Protein AF-A0AAD1R4P5-F1 (afdb_monomer)

Mean predicted aligned error: 7.77 Å

Nearest PDB structures (foldseek):
  6ps7-assembly1_A  TM=4.911E-01  e=3.485E+00  Homo sapiens
  6ch2-assembly1_D  TM=2.390E-01  e=6.497E+00  Salmonella enterica subsp. enterica serovar Typhimurium str. LT2
  5oge-assembly4_D  TM=2.105E-01  e=7.502E+00  Saccharomyces cerevisiae S288C

Organism: Pelobates cultripes (NCBI:txid61616)

Secondary structure (DSSP, 8-state):
------HHHHHHHHHHHHHTTSPSSPPPHHHHHHHHTHHHH-HHHHHHHHHSS----SS--HHHHHHHHHHHHHHHHHHHHHHHHHHHH-S--TTHHHHHHHHHHHHTT-TT-HHHHHHHHHHHHHHHHHHHHT---TT--SPP---HHHHHHHHHHHHHHHHHHHT--HHHHGGGHHHHHHHHH-

Radius of gyration: 24.82 Å; Cα contacts (8 Å, |Δi|>4): 154; chains: 1; bounding box: 53×42×66 Å

pLDDT: mean 87.78, std 11.72, range [34.19, 98.44]

Structure (mmCIF, N/CA/C/O backbone):
data_AF-A0AAD1R4P5-F1
#
_entry.id   AF-A0AAD1R4P5-F1
#
loop_
_atom_site.group_PDB
_atom_site.id
_atom_site.type_symbol
_atom_site.label_atom_id
_atom_site.label_alt_id
_atom_site.label_comp_id
_atom_site.label_asym_id
_atom_site.label_entity_id
_atom_site.label_seq_id
_atom_site.pdbx_PDB_ins_code
_atom_site.Cartn_x
_atom_site.Cartn_y
_atom_site.Cartn_z
_atom_site.occupancy
_atom_site.B_iso_or_equiv
_atom_site.auth_seq_id
_atom_site.auth_comp_id
_atom_site.auth_asym_id
_atom_site.auth_atom_id
_atom_site.pdbx_PDB_model_num
ATOM 1 N N . MET A 1 1 ? 33.723 30.396 -24.802 1.00 34.97 1 MET A N 1
ATOM 2 C CA . MET A 1 1 ? 33.012 29.287 -25.466 1.00 34.97 1 MET A CA 1
ATOM 3 C C . MET A 1 1 ? 33.152 28.082 -24.554 1.00 34.97 1 MET A C 1
ATOM 5 O O . MET A 1 1 ? 34.193 27.446 -24.563 1.00 34.97 1 MET A O 1
ATOM 9 N N . VAL A 1 2 ? 32.203 27.892 -23.636 1.00 34.19 2 VAL A N 1
ATOM 10 C CA . VAL A 1 2 ? 32.225 26.766 -22.691 1.00 34.19 2 VAL A CA 1
ATOM 11 C C . VAL A 1 2 ? 31.444 25.644 -23.360 1.00 34.19 2 VAL A C 1
ATOM 13 O O . VAL A 1 2 ? 30.253 25.812 -23.610 1.00 34.19 2 VAL A O 1
ATOM 16 N N . CYS A 1 3 ? 32.119 24.550 -23.717 1.00 41.91 3 CYS A N 1
ATOM 17 C CA . CYS A 1 3 ? 31.447 23.319 -24.118 1.00 41.91 3 CYS A CA 1
ATOM 18 C C . CYS A 1 3 ? 30.635 22.823 -22.923 1.00 41.91 3 CYS A C 1
ATOM 20 O O . CYS A 1 3 ? 31.193 22.298 -21.963 1.00 41.91 3 CYS A O 1
ATOM 22 N N . LEU A 1 4 ? 29.320 23.016 -22.971 1.00 42.19 4 LEU A N 1
ATOM 23 C CA . LEU A 1 4 ? 28.390 22.278 -22.131 1.00 42.19 4 LEU A CA 1
ATOM 24 C C . LEU A 1 4 ? 28.342 20.857 -22.695 1.00 42.19 4 LEU A C 1
ATOM 26 O O . LEU A 1 4 ? 27.521 20.559 -23.558 1.00 42.19 4 LEU A O 1
ATOM 30 N N . ILE A 1 5 ? 29.268 20.001 -22.260 1.00 48.59 5 ILE A N 1
ATOM 31 C CA . ILE A 1 5 ? 29.101 18.556 -22.418 1.00 48.59 5 ILE A CA 1
ATOM 32 C C . ILE A 1 5 ? 27.795 18.224 -21.697 1.00 48.59 5 ILE A C 1
ATOM 34 O O . ILE A 1 5 ? 27.641 18.520 -20.510 1.00 48.59 5 ILE A O 1
ATOM 38 N N . HIS A 1 6 ? 26.813 17.718 -22.439 1.00 59.81 6 HIS A N 1
ATOM 39 C CA . HIS A 1 6 ? 25.546 17.302 -21.857 1.00 59.81 6 HIS A CA 1
ATOM 40 C C . HIS A 1 6 ? 25.852 16.123 -20.917 1.00 59.81 6 HIS A C 1
ATOM 42 O O . HIS A 1 6 ? 26.461 15.158 -21.380 1.00 59.81 6 HIS A O 1
ATOM 48 N N . PRO A 1 7 ? 25.454 16.151 -19.631 1.00 64.62 7 PRO A N 1
ATOM 49 C CA . PRO A 1 7 ? 25.754 15.075 -18.677 1.00 64.62 7 PRO A CA 1
ATOM 50 C C . PRO A 1 7 ? 25.353 13.674 -19.173 1.00 64.62 7 PRO A C 1
ATOM 52 O O . PRO A 1 7 ? 25.964 12.679 -18.796 1.00 64.62 7 PRO A O 1
ATOM 55 N N . GLY A 1 8 ? 24.347 13.596 -20.053 1.00 71.88 8 GLY A N 1
ATOM 56 C CA . GLY A 1 8 ? 23.917 12.350 -20.687 1.00 71.88 8 GLY A CA 1
ATOM 57 C C . GLY A 1 8 ? 24.938 11.750 -21.658 1.00 71.88 8 GLY A C 1
ATOM 58 O O . GLY A 1 8 ? 25.060 10.534 -21.714 1.00 71.88 8 GLY A O 1
ATOM 59 N N . THR A 1 9 ? 25.710 12.562 -22.387 1.00 78.19 9 THR A N 1
ATOM 60 C CA . THR A 1 9 ? 26.711 12.058 -23.347 1.00 78.19 9 THR A CA 1
ATOM 61 C C . THR A 1 9 ? 27.879 11.382 -22.631 1.00 78.19 9 THR A C 1
ATOM 63 O O . THR A 1 9 ? 28.282 10.292 -23.017 1.00 78.19 9 THR A O 1
ATOM 66 N N . GLU A 1 10 ? 28.380 11.977 -21.544 1.00 84.88 10 GLU A N 1
ATOM 67 C CA . GLU A 1 10 ? 29.443 11.370 -20.727 1.00 84.88 10 GLU A CA 1
ATOM 68 C C . GLU A 1 10 ? 28.990 10.042 -20.102 1.00 84.88 10 GLU A C 1
ATOM 70 O O . GLU A 1 10 ? 29.746 9.072 -20.063 1.00 84.88 10 GLU A O 1
ATOM 75 N N . LEU A 1 11 ? 27.735 9.971 -19.651 1.00 86.00 11 LEU A N 1
ATOM 76 C CA . LEU A 1 11 ? 27.172 8.746 -19.094 1.00 86.00 11 LEU A CA 1
ATOM 77 C C . LEU A 1 11 ? 27.052 7.632 -20.146 1.00 86.00 11 LEU A C 1
ATOM 79 O O . LEU A 1 11 ? 27.392 6.489 -19.848 1.00 86.00 11 LEU A O 1
ATOM 83 N N . VAL A 1 12 ? 26.608 7.960 -21.363 1.00 86.94 12 VAL A N 1
ATOM 84 C CA . VAL A 1 12 ? 26.502 6.997 -22.473 1.00 86.94 12 VAL A CA 1
ATOM 85 C C . VAL A 1 12 ? 27.874 6.442 -22.859 1.00 86.94 12 VAL A C 1
ATOM 87 O O . VAL A 1 12 ? 28.000 5.237 -23.058 1.00 86.94 12 VAL A O 1
ATOM 90 N N . GLU A 1 13 ? 28.916 7.274 -22.907 1.00 88.25 13 GLU A N 1
ATOM 91 C CA . GLU A 1 13 ? 30.275 6.786 -23.182 1.00 88.25 13 GLU A CA 1
ATOM 92 C C . GLU A 1 13 ? 30.764 5.828 -22.091 1.00 88.25 13 GLU A C 1
ATOM 94 O O . GLU A 1 13 ? 31.263 4.749 -22.402 1.00 88.25 13 GLU A O 1
ATOM 99 N N . ARG A 1 14 ? 30.501 6.132 -20.815 1.00 88.81 14 ARG A N 1
ATOM 100 C CA . ARG A 1 14 ? 30.802 5.201 -19.716 1.00 88.81 14 ARG A CA 1
ATOM 101 C C . ARG A 1 14 ? 30.027 3.887 -19.820 1.00 88.81 14 ARG A C 1
ATOM 103 O O . ARG A 1 14 ? 30.573 2.836 -19.501 1.00 88.81 14 ARG A O 1
ATOM 110 N N . MET A 1 15 ? 28.768 3.923 -20.263 1.00 89.38 15 MET A N 1
ATOM 111 C CA . MET A 1 15 ? 27.988 2.703 -20.511 1.00 89.38 15 MET A CA 1
ATOM 112 C C . MET A 1 15 ? 28.625 1.860 -21.622 1.00 89.38 15 MET A C 1
ATOM 114 O O . MET A 1 15 ? 28.781 0.654 -21.447 1.00 89.38 15 MET A O 1
ATOM 118 N N . LYS A 1 16 ? 29.050 2.485 -22.728 1.00 89.44 16 LYS A N 1
ATOM 119 C CA . LYS A 1 16 ? 29.761 1.803 -23.823 1.00 89.44 16 LYS A CA 1
ATOM 120 C C . LYS A 1 16 ? 31.086 1.202 -23.353 1.00 89.44 16 LYS A C 1
ATOM 122 O O . LYS A 1 16 ? 31.381 0.060 -23.692 1.00 89.44 16 LYS A O 1
ATOM 127 N N . GLU A 1 17 ? 31.854 1.926 -22.538 1.00 90.44 17 GLU A N 1
ATOM 128 C CA . GLU A 1 17 ? 33.088 1.415 -21.930 1.00 90.44 17 GLU A CA 1
ATOM 129 C C . GLU A 1 17 ? 32.824 0.151 -21.103 1.00 90.44 17 GLU A C 1
ATOM 131 O O . GLU A 1 17 ? 33.554 -0.830 -21.239 1.00 90.44 17 GLU A O 1
ATOM 136 N N . CYS A 1 18 ? 31.746 0.116 -20.311 1.00 88.38 18 CYS A N 1
ATOM 137 C CA . CYS A 1 18 ? 31.378 -1.079 -19.551 1.00 88.38 18 CYS A CA 1
ATOM 138 C C . CYS A 1 18 ? 31.106 -2.302 -20.444 1.00 88.38 18 CYS A C 1
ATOM 140 O O . CYS A 1 18 ? 31.463 -3.415 -20.055 1.00 88.38 18 CYS A O 1
ATOM 142 N N . LEU A 1 19 ? 30.528 -2.115 -21.637 1.00 88.12 19 LEU A N 1
ATOM 143 C CA . LEU A 1 19 ? 30.252 -3.217 -22.568 1.00 88.12 19 LEU A CA 1
ATOM 144 C C . LEU A 1 19 ? 31.527 -3.842 -23.134 1.00 88.12 19 LEU A C 1
ATOM 146 O O . LEU A 1 19 ? 31.528 -5.034 -23.416 1.00 88.12 19 LEU A O 1
ATOM 150 N N . THR A 1 20 ? 32.634 -3.095 -23.218 1.00 89.25 20 THR A N 1
ATOM 151 C CA . THR A 1 20 ? 33.926 -3.628 -23.706 1.00 89.25 20 THR A CA 1
ATOM 152 C C . THR A 1 20 ? 34.501 -4.750 -22.834 1.00 89.25 20 THR A C 1
ATOM 154 O O . THR A 1 20 ? 35.440 -5.434 -23.237 1.00 89.25 20 THR A O 1
ATOM 157 N N . HIS A 1 21 ? 33.949 -4.950 -21.634 1.00 88.19 21 HIS A N 1
ATOM 158 C CA . HIS A 1 21 ? 34.309 -6.045 -20.736 1.00 88.19 21 HIS A CA 1
ATOM 159 C C . HIS A 1 21 ? 33.461 -7.314 -20.935 1.00 88.19 21 HIS A C 1
ATOM 161 O O . HIS A 1 21 ? 33.710 -8.312 -20.254 1.00 88.19 21 HIS A O 1
ATOM 167 N N . LEU A 1 22 ? 32.462 -7.294 -21.823 1.00 85.75 22 LEU A N 1
ATOM 168 C CA . LEU A 1 22 ? 31.619 -8.451 -22.123 1.00 85.75 22 LEU A CA 1
ATOM 169 C C . LEU A 1 22 ? 32.302 -9.423 -23.109 1.00 85.75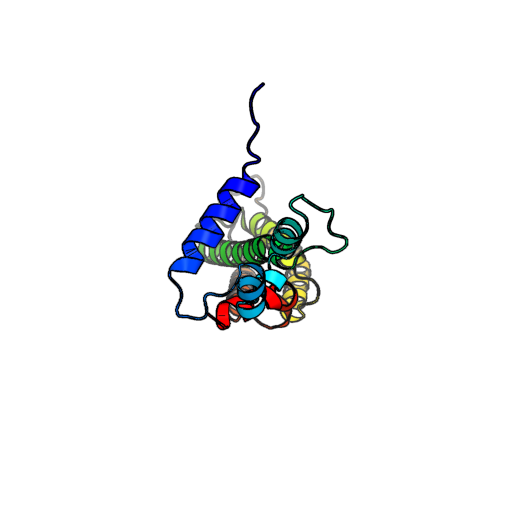 22 LEU A C 1
ATOM 171 O O . LEU A 1 22 ? 33.220 -9.032 -23.830 1.00 85.75 22 LEU A O 1
ATOM 175 N N . PRO A 1 23 ? 31.890 -10.707 -23.140 1.00 84.94 23 PRO A N 1
ATOM 176 C CA . PRO A 1 23 ? 32.418 -11.684 -24.093 1.00 84.94 23 PRO A CA 1
ATOM 177 C C . PRO A 1 23 ? 32.118 -11.311 -25.550 1.00 84.94 23 PRO A C 1
ATOM 179 O O . PRO A 1 23 ? 31.075 -10.736 -25.845 1.00 84.94 23 PRO A O 1
ATOM 182 N N . GLU A 1 24 ? 32.994 -11.718 -26.471 1.00 84.25 24 GLU A N 1
ATOM 183 C CA . GLU A 1 24 ? 32.780 -11.507 -27.907 1.00 84.25 24 GLU A CA 1
ATOM 184 C C . GLU A 1 24 ? 31.627 -12.376 -28.465 1.00 84.25 24 GLU A C 1
ATOM 186 O O . GLU A 1 24 ? 31.541 -13.562 -28.119 1.00 84.25 24 GLU A O 1
ATOM 191 N N . PRO A 1 25 ? 30.791 -11.849 -29.386 1.00 81.75 25 PRO A N 1
ATOM 192 C CA . PRO A 1 25 ? 30.851 -10.493 -29.929 1.00 81.75 25 PRO A CA 1
ATOM 193 C C . PRO A 1 25 ? 30.334 -9.455 -28.928 1.00 81.75 25 PRO A C 1
ATOM 195 O O . PRO A 1 25 ? 29.242 -9.608 -28.383 1.00 81.75 25 PRO A O 1
ATOM 198 N N . THR A 1 26 ? 31.110 -8.389 -28.722 1.00 84.88 26 THR A N 1
ATOM 199 C CA . THR A 1 26 ? 30.707 -7.290 -27.835 1.00 84.88 26 THR A CA 1
ATOM 200 C C . THR A 1 26 ? 29.411 -6.653 -28.360 1.00 84.88 26 THR A C 1
ATOM 202 O O . THR A 1 26 ? 29.425 -6.127 -29.478 1.00 84.88 26 THR A O 1
ATOM 205 N N . PRO A 1 27 ? 28.295 -6.684 -27.603 1.00 85.81 27 PRO A N 1
ATOM 206 C CA . PRO A 1 27 ? 27.043 -6.086 -28.052 1.00 85.81 27 PRO A CA 1
ATOM 207 C C . PRO A 1 27 ? 27.168 -4.561 -28.089 1.00 85.81 27 PRO A C 1
ATOM 209 O O . PRO A 1 27 ? 27.878 -3.964 -27.272 1.00 85.81 27 PRO A O 1
ATOM 212 N N . CYS A 1 28 ? 26.454 -3.912 -29.010 1.00 88.44 28 CYS A N 1
ATOM 213 C CA . CYS A 1 28 ? 26.270 -2.469 -28.904 1.00 88.44 28 CYS A CA 1
ATOM 214 C C . CYS A 1 28 ? 25.305 -2.150 -27.745 1.00 88.44 28 CYS A C 1
ATOM 216 O O . CYS A 1 28 ? 24.646 -3.033 -27.191 1.00 88.44 28 CYS A O 1
ATOM 218 N N . LEU A 1 29 ? 25.236 -0.880 -27.337 1.00 89.25 29 LEU A N 1
ATOM 219 C CA . LEU A 1 29 ? 24.412 -0.488 -26.190 1.00 89.25 29 LEU A CA 1
ATOM 220 C C . LEU A 1 29 ? 22.917 -0.724 -26.430 1.00 89.25 29 LEU A C 1
ATOM 222 O O . LEU A 1 29 ? 22.216 -1.105 -25.500 1.00 89.25 29 LEU A O 1
ATOM 226 N N . GLU A 1 30 ? 22.454 -0.551 -27.665 1.00 89.81 30 GLU A N 1
ATOM 227 C CA . GLU A 1 30 ? 21.075 -0.836 -28.078 1.00 89.81 30 GLU A CA 1
ATOM 228 C C . GLU A 1 30 ? 20.775 -2.337 -27.953 1.00 89.81 30 GLU A C 1
ATOM 230 O O . GLU A 1 30 ? 19.883 -2.720 -27.199 1.00 89.81 30 GLU A O 1
ATOM 235 N N . ASP A 1 31 ? 21.611 -3.187 -28.564 1.00 89.06 31 ASP A N 1
ATOM 236 C CA . ASP A 1 31 ? 21.490 -4.650 -28.485 1.00 89.06 31 ASP A CA 1
ATOM 237 C C . ASP A 1 31 ? 21.473 -5.140 -27.031 1.00 89.06 31 ASP A C 1
ATOM 239 O O . ASP A 1 31 ? 20.718 -6.045 -26.666 1.00 89.06 31 ASP A O 1
ATOM 243 N N . TYR A 1 32 ? 22.308 -4.545 -26.175 1.00 89.56 32 TYR A N 1
ATOM 244 C CA . TYR A 1 32 ? 22.348 -4.886 -24.759 1.00 89.56 32 TYR A CA 1
ATOM 245 C C . TYR A 1 32 ? 21.057 -4.487 -24.035 1.00 89.56 32 TYR A C 1
ATOM 247 O O . TYR A 1 32 ? 20.528 -5.276 -23.250 1.00 89.56 32 TYR A O 1
ATOM 255 N N . LEU A 1 33 ? 20.530 -3.282 -24.278 1.00 89.94 33 LEU A N 1
ATOM 256 C CA . LEU A 1 33 ? 19.279 -2.831 -23.662 1.00 89.94 33 LEU A CA 1
ATOM 257 C C . LEU A 1 33 ? 18.094 -3.710 -24.074 1.00 89.94 33 LEU A C 1
ATOM 259 O O . LEU A 1 33 ? 17.276 -4.046 -23.217 1.00 89.94 33 LEU A O 1
ATOM 263 N N . ASP A 1 34 ? 18.050 -4.140 -25.332 1.00 88.62 34 ASP A N 1
ATOM 264 C CA . ASP A 1 34 ? 17.003 -5.025 -25.843 1.00 88.62 34 ASP A CA 1
ATOM 265 C C . ASP A 1 34 ? 17.107 -6.438 -25.280 1.00 88.62 34 ASP A C 1
ATOM 267 O O . ASP A 1 34 ? 16.140 -6.974 -24.740 1.00 88.62 34 ASP A O 1
ATOM 271 N N . THR A 1 35 ? 18.293 -7.044 -25.350 1.00 87.62 35 THR A N 1
ATOM 272 C CA . THR A 1 35 ? 18.496 -8.426 -24.886 1.00 87.62 35 THR A CA 1
ATOM 273 C C . THR A 1 35 ? 18.374 -8.574 -23.374 1.00 87.62 35 THR A C 1
ATOM 275 O O . THR A 1 35 ? 17.959 -9.629 -22.899 1.00 87.62 35 THR A O 1
ATOM 278 N N . SER A 1 36 ? 18.697 -7.525 -22.614 1.00 85.56 36 SER A N 1
ATOM 279 C CA . SER A 1 36 ? 18.481 -7.500 -21.165 1.00 85.56 36 SER A CA 1
ATOM 280 C C . SER A 1 36 ? 17.035 -7.187 -20.776 1.00 85.56 36 SER A C 1
ATOM 282 O O . SER A 1 36 ? 16.670 -7.429 -19.633 1.00 85.56 36 SER A O 1
ATOM 284 N N . GLY A 1 37 ? 16.207 -6.655 -21.685 1.00 86.12 37 GLY A N 1
ATOM 285 C CA . GLY A 1 37 ? 14.859 -6.162 -21.377 1.00 86.12 37 GLY A CA 1
ATOM 286 C C . GLY A 1 37 ? 14.834 -4.779 -20.710 1.00 86.12 37 GLY A C 1
ATOM 287 O O . GLY A 1 37 ? 13.776 -4.307 -20.288 1.00 86.12 37 GLY A O 1
ATOM 288 N N . LEU A 1 38 ? 15.982 -4.097 -20.620 1.00 88.25 38 LEU A N 1
ATOM 289 C CA . LEU A 1 38 ? 16.081 -2.739 -20.083 1.00 8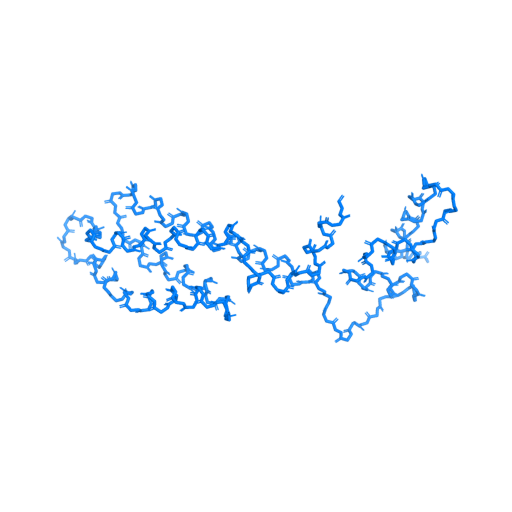8.25 38 LEU A CA 1
ATOM 290 C C . LEU A 1 38 ? 15.412 -1.693 -20.986 1.00 88.25 38 LEU A C 1
ATOM 292 O O . LEU A 1 38 ? 14.962 -0.675 -20.460 1.00 88.25 38 LEU A O 1
ATOM 296 N N . SER A 1 39 ? 15.308 -1.926 -22.299 1.00 89.19 39 SER A N 1
ATOM 297 C CA . SER A 1 39 ? 14.582 -1.029 -23.217 1.00 89.19 39 SER A CA 1
ATOM 298 C C . SER A 1 39 ? 13.094 -0.927 -22.870 1.00 89.19 39 SER A C 1
ATOM 300 O O . SER A 1 39 ? 12.528 0.165 -22.867 1.00 89.19 39 SER A O 1
ATOM 302 N N . VAL A 1 40 ? 12.481 -2.027 -22.421 1.00 86.62 40 VAL A N 1
ATOM 303 C CA . VAL A 1 40 ? 11.082 -2.050 -21.955 1.00 86.62 40 VAL A CA 1
ATOM 304 C C . VAL A 1 40 ? 10.897 -1.247 -20.663 1.00 86.62 40 VAL A C 1
ATOM 306 O O . VAL A 1 40 ? 9.913 -0.522 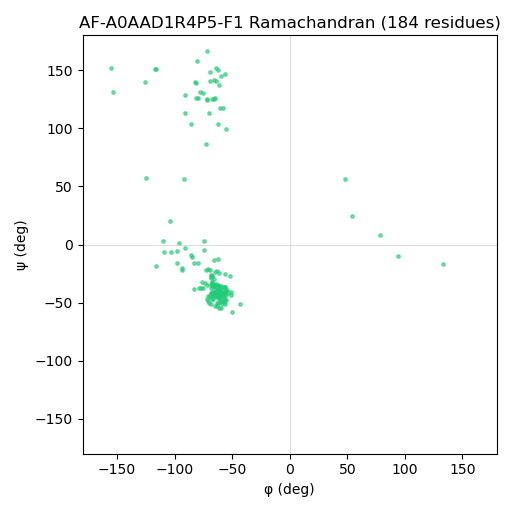-20.508 1.00 86.62 40 VAL A O 1
ATOM 309 N N . LEU A 1 41 ? 11.840 -1.355 -19.723 1.00 86.44 41 LEU A N 1
ATOM 310 C CA . LEU A 1 41 ? 11.751 -0.662 -18.433 1.00 86.44 41 LEU A CA 1
ATOM 311 C C . LEU A 1 41 ? 12.127 0.818 -18.516 1.00 86.44 41 LEU A C 1
ATOM 313 O O . LEU A 1 41 ? 11.516 1.657 -17.847 1.00 86.44 41 LEU A O 1
ATOM 317 N N . PHE A 1 42 ? 13.127 1.141 -19.334 1.00 87.94 42 PHE A N 1
ATOM 318 C CA . PHE A 1 42 ? 13.713 2.470 -19.465 1.00 87.94 42 PHE A CA 1
ATOM 319 C C . PHE A 1 42 ? 13.688 2.967 -20.922 1.00 87.94 42 PHE A C 1
ATOM 321 O O . PHE A 1 42 ? 14.725 3.391 -21.440 1.00 87.94 42 PHE A O 1
ATOM 328 N N . PRO A 1 43 ? 12.515 3.038 -21.577 1.00 88.06 43 PRO A N 1
ATOM 329 C CA . PRO A 1 43 ? 12.410 3.403 -22.996 1.00 88.06 43 PRO A CA 1
ATOM 330 C C . PRO A 1 43 ? 12.926 4.821 -23.290 1.00 88.06 43 PRO A C 1
ATOM 332 O O . PRO A 1 43 ? 13.394 5.125 -24.383 1.00 88.06 43 PRO A O 1
ATOM 335 N N . ARG A 1 44 ? 12.924 5.710 -22.286 1.00 88.12 44 ARG A N 1
ATOM 336 C CA . ARG A 1 44 ? 13.535 7.048 -22.394 1.00 88.12 44 ARG A CA 1
ATOM 337 C C . ARG A 1 44 ? 15.046 6.989 -22.643 1.00 88.12 44 ARG A C 1
ATOM 339 O O . ARG A 1 44 ? 15.576 7.865 -23.319 1.00 88.12 44 ARG A O 1
ATOM 346 N N . VAL A 1 45 ? 15.731 6.001 -22.065 1.00 87.69 45 VAL A N 1
ATOM 347 C CA . VAL A 1 45 ? 17.183 5.818 -22.213 1.00 87.69 45 VAL A CA 1
ATOM 348 C C . VAL A 1 45 ? 17.495 5.324 -23.618 1.00 87.69 45 VAL A C 1
ATOM 350 O O . VAL A 1 45 ? 18.344 5.908 -24.282 1.00 87.69 45 VAL A O 1
ATOM 353 N N . GLU A 1 46 ? 16.757 4.322 -24.091 1.00 88.88 46 GLU A N 1
ATOM 354 C CA . GLU A 1 46 ? 16.864 3.805 -25.458 1.00 88.88 46 GLU A CA 1
ATOM 355 C C . GLU A 1 46 ? 16.658 4.920 -26.496 1.00 88.88 46 GLU A C 1
ATOM 357 O O . GLU A 1 46 ? 17.515 5.167 -27.344 1.00 88.88 46 GLU A O 1
ATOM 362 N N . ILE A 1 47 ? 15.572 5.688 -26.370 1.00 88.50 47 ILE A N 1
ATOM 363 C CA . ILE A 1 47 ? 15.275 6.787 -27.296 1.00 88.50 47 ILE A CA 1
ATOM 364 C C . ILE A 1 47 ? 16.363 7.865 -27.264 1.00 88.50 47 ILE A C 1
ATOM 366 O O . ILE A 1 47 ? 16.713 8.401 -28.320 1.00 88.50 47 ILE A O 1
ATOM 370 N N . TYR A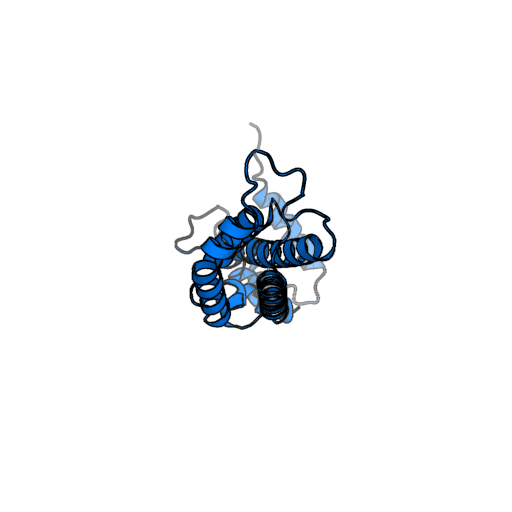 1 48 ? 16.906 8.175 -26.083 1.00 87.94 48 TYR A N 1
ATOM 371 C CA . TYR A 1 48 ? 18.012 9.121 -25.952 1.00 87.94 48 TYR A CA 1
ATOM 372 C C . TYR A 1 48 ? 19.278 8.613 -26.647 1.00 87.94 48 TYR A C 1
ATOM 374 O O . TYR A 1 48 ? 19.962 9.409 -27.281 1.00 87.94 48 TYR A O 1
ATOM 382 N N . ILE A 1 49 ? 19.589 7.318 -26.555 1.00 87.44 49 ILE A N 1
ATOM 383 C CA . ILE A 1 49 ? 20.751 6.720 -27.228 1.00 87.44 49 ILE A CA 1
ATOM 384 C C . ILE A 1 49 ? 20.599 6.821 -28.749 1.00 87.44 49 ILE A C 1
ATOM 386 O O . ILE A 1 49 ? 21.531 7.262 -29.413 1.00 87.44 49 ILE A O 1
ATOM 390 N N . ILE A 1 50 ? 19.411 6.520 -29.282 1.00 86.00 50 ILE A N 1
ATOM 391 C CA . ILE A 1 50 ? 19.139 6.549 -30.728 1.00 86.00 50 ILE A CA 1
ATOM 392 C C . ILE A 1 50 ? 19.166 7.978 -31.295 1.00 86.00 50 ILE A C 1
ATOM 394 O O . ILE A 1 50 ? 19.658 8.209 -32.398 1.00 86.00 50 ILE A O 1
ATOM 398 N N . HIS A 1 51 ? 18.597 8.951 -30.575 1.00 85.25 51 HIS A N 1
ATOM 399 C CA . HIS A 1 51 ? 18.391 10.312 -31.095 1.00 85.25 51 HIS A CA 1
ATOM 400 C C . HIS A 1 51 ? 19.393 11.344 -30.568 1.00 85.25 51 HIS A C 1
ATOM 402 O O . HIS A 1 51 ? 19.338 12.503 -30.987 1.00 85.25 51 HIS A O 1
ATOM 408 N N . GLU A 1 52 ? 20.240 10.957 -29.613 1.00 84.19 52 GLU A N 1
ATOM 409 C CA . GLU A 1 52 ? 21.189 11.813 -28.885 1.00 84.19 52 GLU A CA 1
ATOM 410 C C . GLU A 1 52 ? 20.540 13.043 -28.224 1.00 84.19 52 GLU A C 1
ATOM 412 O O . GLU A 1 52 ? 21.177 14.072 -27.982 1.00 84.19 52 GLU A O 1
ATOM 417 N N . ARG A 1 53 ? 19.239 12.959 -27.935 1.00 81.81 53 ARG A N 1
ATOM 418 C CA . ARG A 1 53 ? 18.453 14.029 -27.316 1.00 81.81 53 ARG A CA 1
ATOM 419 C C . ARG A 1 53 ? 17.245 13.456 -26.579 1.00 81.81 53 ARG A C 1
ATOM 421 O O . ARG A 1 53 ? 16.717 12.425 -26.997 1.00 81.81 53 ARG A O 1
ATOM 428 N N . PRO A 1 54 ? 16.759 14.125 -25.520 1.00 81.50 54 PRO A N 1
ATOM 429 C CA . PRO A 1 54 ? 15.508 13.733 -24.892 1.00 81.50 54 PRO A CA 1
ATOM 430 C C . PRO A 1 54 ? 14.350 13.924 -25.876 1.00 81.50 54 PRO A C 1
ATOM 432 O O . PRO A 1 54 ? 14.302 14.906 -26.621 1.00 81.50 54 PRO A O 1
ATOM 435 N N . VAL A 1 55 ? 13.416 12.981 -25.857 1.00 83.69 55 VAL A N 1
ATOM 436 C CA . VAL A 1 55 ? 12.178 13.027 -26.634 1.00 83.69 55 VAL A CA 1
ATOM 437 C C . VAL A 1 55 ? 11.019 12.851 -25.665 1.00 83.69 55 VAL A C 1
ATOM 439 O O . VAL A 1 55 ? 11.100 12.052 -24.729 1.00 83.69 55 VAL A O 1
ATOM 442 N N . ASP A 1 56 ? 9.950 13.611 -25.883 1.00 82.31 56 ASP A N 1
ATOM 443 C CA . ASP A 1 56 ? 8.734 13.482 -25.091 1.00 82.31 56 ASP A CA 1
ATOM 444 C C . ASP A 1 56 ? 8.086 12.120 -25.348 1.00 82.31 56 ASP A C 1
ATOM 446 O O . ASP A 1 56 ? 7.797 11.746 -26.487 1.00 82.31 56 ASP A O 1
ATOM 450 N N . MET A 1 57 ? 7.858 11.375 -24.269 1.00 80.50 57 MET A N 1
ATOM 451 C CA . MET A 1 57 ? 7.198 10.077 -24.338 1.00 80.50 57 MET A CA 1
ATOM 452 C C . MET A 1 57 ? 5.691 10.262 -24.500 1.00 80.50 57 MET A C 1
ATOM 454 O O . MET A 1 57 ? 5.073 11.001 -23.732 1.00 80.50 57 MET A O 1
ATOM 458 N N . LEU A 1 58 ? 5.099 9.548 -25.458 1.00 79.94 58 LEU A N 1
ATOM 459 C CA . LEU A 1 58 ? 3.642 9.484 -25.617 1.00 79.94 58 LEU A CA 1
ATOM 460 C C . LEU A 1 58 ? 2.984 8.661 -24.502 1.00 79.94 58 LEU A C 1
ATOM 462 O O . LEU A 1 58 ? 1.888 8.992 -24.057 1.00 79.94 58 LEU A O 1
ATOM 466 N N . GLU A 1 59 ? 3.669 7.614 -24.040 1.00 80.88 59 GLU A N 1
ATOM 467 C CA . GLU A 1 59 ? 3.203 6.706 -22.994 1.00 80.88 59 GLU A CA 1
ATOM 468 C C . GLU A 1 59 ? 4.103 6.774 -21.761 1.00 80.88 59 GLU A C 1
ATOM 470 O O . GLU A 1 59 ? 5.297 7.084 -21.837 1.00 80.88 59 GLU A O 1
ATOM 475 N N . ARG A 1 60 ? 3.523 6.501 -20.592 1.00 80.25 60 ARG A N 1
ATOM 476 C CA . ARG A 1 60 ? 4.262 6.525 -19.334 1.00 80.25 60 ARG A CA 1
ATOM 477 C C . ARG A 1 60 ? 5.059 5.221 -19.176 1.00 80.25 60 ARG A C 1
ATOM 479 O O . ARG A 1 60 ? 4.453 4.157 -19.246 1.00 80.25 60 ARG A O 1
ATOM 486 N N . PRO A 1 61 ? 6.385 5.277 -18.948 1.00 82.75 61 PRO A N 1
ATOM 487 C CA . PRO A 1 61 ? 7.194 4.077 -18.756 1.00 82.75 61 PRO A CA 1
ATOM 488 C C . PRO A 1 61 ? 6.729 3.227 -17.563 1.00 82.75 61 PRO A C 1
ATOM 490 O O . PRO A 1 61 ? 6.389 3.806 -16.528 1.00 82.75 61 PRO A O 1
ATOM 493 N N . PRO A 1 62 ? 6.816 1.884 -17.638 1.00 77.62 62 PRO A N 1
ATOM 494 C CA . PRO A 1 62 ? 6.408 0.994 -16.545 1.00 77.62 62 PRO A CA 1
ATOM 495 C C . PRO A 1 62 ? 7.108 1.288 -15.207 1.00 77.62 62 PRO A C 1
ATOM 497 O O . PRO A 1 62 ? 6.505 1.221 -14.137 1.00 77.62 62 PRO A O 1
ATOM 500 N N . VAL A 1 63 ? 8.388 1.677 -15.249 1.00 83.88 63 VAL A N 1
ATOM 501 C CA . VAL A 1 63 ? 9.179 1.959 -14.040 1.00 83.88 63 VAL A CA 1
ATOM 502 C C . VAL A 1 63 ? 8.729 3.221 -13.289 1.00 83.88 63 VAL A C 1
ATOM 504 O O . VAL A 1 63 ? 8.994 3.351 -12.093 1.00 83.88 63 VAL A O 1
ATOM 507 N N . ASP A 1 64 ? 8.034 4.153 -13.954 1.00 84.25 64 ASP A N 1
ATOM 508 C CA . ASP A 1 64 ? 7.602 5.410 -13.330 1.00 84.25 64 ASP A CA 1
ATOM 509 C C . ASP A 1 64 ? 6.562 5.163 -12.220 1.00 84.25 64 ASP A C 1
ATOM 511 O O . ASP A 1 64 ? 6.481 5.937 -11.262 1.00 84.25 64 ASP A O 1
ATOM 515 N N . GLU A 1 65 ? 5.759 4.102 -12.339 1.00 82.94 65 GLU A N 1
ATOM 516 C CA . GLU A 1 65 ? 4.709 3.763 -11.369 1.00 82.94 65 GLU A CA 1
ATOM 517 C C . GLU A 1 65 ? 5.194 2.770 -10.311 1.00 82.94 65 GLU A C 1
ATOM 519 O O . GLU A 1 65 ? 4.706 2.790 -9.179 1.00 82.94 65 GLU A O 1
ATOM 524 N N . TYR A 1 66 ? 6.248 2.010 -10.620 1.00 87.56 66 TYR A N 1
ATOM 525 C CA . TYR A 1 66 ? 6.832 0.999 -9.743 1.00 87.56 66 TYR A CA 1
ATOM 526 C C . TYR A 1 66 ? 7.130 1.495 -8.326 1.00 87.56 66 TYR A C 1
ATOM 528 O O . TYR A 1 66 ? 6.603 0.961 -7.349 1.00 87.56 66 TYR A O 1
ATOM 536 N N . TYR A 1 67 ? 7.949 2.543 -8.190 1.00 86.19 67 TYR A N 1
ATOM 537 C CA . TYR A 1 67 ? 8.361 3.036 -6.870 1.00 86.19 67 TYR A CA 1
ATOM 538 C C . TYR A 1 67 ? 7.192 3.606 -6.070 1.00 86.19 67 TYR A C 1
ATOM 540 O O . TYR A 1 67 ? 7.140 3.465 -4.848 1.00 86.19 67 TYR A O 1
ATOM 548 N N . VAL A 1 68 ? 6.245 4.245 -6.759 1.00 89.62 68 VAL A N 1
ATOM 549 C CA . VAL A 1 68 ? 5.038 4.786 -6.134 1.00 89.62 68 VAL A CA 1
ATOM 550 C C . VAL A 1 68 ? 4.168 3.647 -5.609 1.00 89.62 68 VAL A C 1
ATOM 552 O O . VAL A 1 68 ? 3.661 3.735 -4.490 1.00 89.62 68 VAL A O 1
ATOM 555 N N . HIS A 1 69 ? 4.017 2.582 -6.390 1.00 91.44 69 HIS A N 1
ATOM 556 C CA . HIS A 1 69 ? 3.215 1.420 -6.038 1.00 91.44 69 HIS A CA 1
ATOM 557 C C . HIS A 1 69 ? 3.821 0.613 -4.887 1.00 91.44 69 HIS A C 1
ATOM 559 O O . HIS A 1 69 ? 3.169 0.415 -3.861 1.00 91.44 69 HIS A O 1
ATOM 565 N N . ILE A 1 70 ? 5.107 0.257 -4.987 1.00 90.81 70 ILE A N 1
ATOM 566 C CA . ILE A 1 70 ? 5.860 -0.402 -3.908 1.00 90.81 70 ILE A CA 1
ATOM 567 C C . ILE A 1 70 ? 5.855 0.447 -2.636 1.00 90.81 70 ILE A C 1
ATOM 569 O O . ILE A 1 70 ? 5.641 -0.075 -1.541 1.00 90.81 70 ILE A O 1
ATOM 573 N N . GLY A 1 71 ? 6.027 1.766 -2.763 1.00 93.25 71 GLY A N 1
ATOM 574 C CA . GLY A 1 71 ? 5.960 2.680 -1.626 1.00 93.25 71 GLY A CA 1
ATOM 575 C C . GLY A 1 71 ? 4.622 2.602 -0.886 1.00 93.25 71 GLY A C 1
ATOM 576 O O . GLY A 1 71 ? 4.598 2.617 0.345 1.00 93.25 71 GLY A O 1
ATOM 577 N N . LYS A 1 72 ? 3.511 2.454 -1.613 1.00 94.38 72 LYS A N 1
ATOM 578 C CA . LYS A 1 72 ? 2.170 2.322 -1.024 1.00 94.38 72 LYS A CA 1
ATOM 579 C C . LYS A 1 72 ? 1.924 0.944 -0.425 1.00 94.38 72 LYS A C 1
ATOM 581 O O . LYS A 1 72 ? 1.310 0.874 0.636 1.00 94.38 72 LYS A O 1
ATOM 586 N N . LEU A 1 73 ? 2.421 -0.129 -1.046 1.00 94.38 73 LEU A N 1
ATOM 587 C CA . LEU A 1 73 ? 2.343 -1.482 -0.477 1.00 94.38 73 LEU A CA 1
ATOM 588 C C . LEU A 1 73 ? 3.099 -1.535 0.852 1.00 94.38 73 LEU A C 1
ATOM 590 O O . LEU A 1 73 ? 2.564 -1.990 1.861 1.00 94.38 73 LEU A O 1
ATOM 594 N N . ASN A 1 74 ? 4.305 -0.966 0.879 1.00 95.38 74 ASN A N 1
ATOM 595 C CA . ASN A 1 74 ? 5.093 -0.849 2.098 1.00 95.38 74 ASN A CA 1
ATOM 596 C C . ASN A 1 74 ? 4.389 0.018 3.153 1.00 95.38 74 ASN A C 1
ATOM 598 O O . ASN A 1 74 ? 4.345 -0.347 4.323 1.00 95.38 74 ASN A O 1
ATOM 602 N N . GLN A 1 75 ? 3.791 1.144 2.753 1.00 96.88 75 GLN A N 1
ATOM 603 C CA . GLN A 1 75 ? 3.022 1.980 3.674 1.00 96.88 75 GLN A CA 1
ATOM 604 C C . GLN A 1 75 ? 1.830 1.221 4.275 1.00 96.88 75 GLN A C 1
ATOM 606 O O . GLN A 1 75 ? 1.580 1.333 5.474 1.00 96.88 75 GLN A O 1
ATOM 611 N N . LEU A 1 76 ? 1.111 0.444 3.461 1.00 96.94 76 LEU A N 1
ATOM 612 C CA . LEU A 1 76 ? -0.018 -0.369 3.905 1.00 96.94 76 LEU A CA 1
ATOM 613 C C . LEU A 1 76 ? 0.426 -1.434 4.920 1.00 96.94 76 LEU A C 1
ATOM 615 O O . LEU A 1 76 ? -0.213 -1.592 5.963 1.00 96.94 76 LEU A O 1
ATOM 619 N N . LEU A 1 77 ? 1.547 -2.106 4.648 1.00 97.50 77 LEU A N 1
ATOM 620 C CA . LEU A 1 77 ? 2.150 -3.099 5.537 1.00 97.50 77 LEU A CA 1
ATOM 621 C C . LEU A 1 77 ? 2.559 -2.486 6.884 1.00 97.50 77 LEU A C 1
ATOM 623 O O . LEU A 1 77 ? 2.108 -2.946 7.932 1.00 97.50 77 LEU A O 1
ATOM 627 N N . VAL A 1 78 ? 3.357 -1.416 6.856 1.00 98.19 78 VAL A N 1
ATOM 628 C CA . VAL A 1 78 ? 3.895 -0.769 8.064 1.00 98.19 78 VAL A CA 1
ATOM 629 C C . VAL A 1 78 ? 2.782 -0.191 8.933 1.00 98.19 78 VAL A C 1
ATOM 631 O O . VAL A 1 78 ? 2.807 -0.355 10.149 1.00 98.19 78 VAL A O 1
ATOM 634 N N . LEU A 1 79 ? 1.777 0.460 8.337 1.00 98.44 79 LEU A N 1
ATOM 635 C CA . LEU A 1 79 ? 0.644 0.990 9.103 1.00 98.44 79 LEU A CA 1
ATOM 636 C C . LEU A 1 79 ? -0.185 -0.119 9.755 1.00 98.44 79 LEU A C 1
ATOM 638 O O . LEU A 1 79 ? -0.690 0.083 10.856 1.00 98.44 79 LEU A O 1
ATOM 642 N N . SER A 1 80 ? -0.322 -1.270 9.092 1.00 98.44 80 SER A N 1
ATOM 643 C CA . SER A 1 80 ? -1.035 -2.422 9.653 1.00 98.44 80 SER A CA 1
ATOM 644 C C . SER A 1 80 ? -0.282 -3.003 10.848 1.00 98.44 80 SER A C 1
ATOM 646 O O . SER A 1 80 ? -0.878 -3.183 11.903 1.00 98.44 80 SER A O 1
ATOM 648 N N . GLN A 1 81 ? 1.033 -3.202 10.712 1.00 98.38 81 GLN A N 1
ATOM 649 C CA . GLN A 1 81 ? 1.901 -3.676 11.796 1.0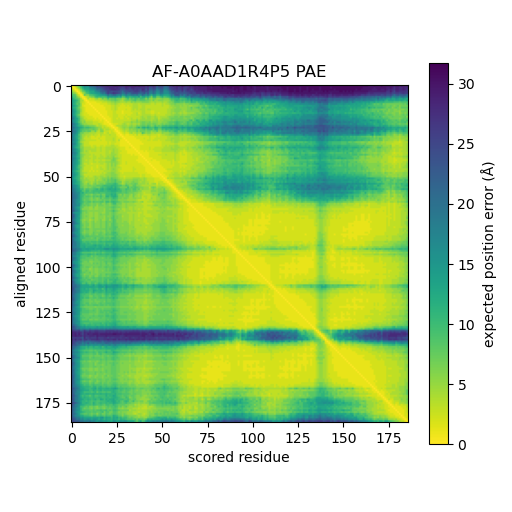0 98.38 81 GLN A CA 1
ATOM 650 C C . GLN A 1 81 ? 1.918 -2.708 12.983 1.00 98.38 81 GLN A C 1
ATOM 652 O O . GLN A 1 81 ? 1.800 -3.133 14.126 1.00 98.38 81 GLN A O 1
ATOM 657 N N . GLN A 1 82 ? 2.021 -1.403 12.718 1.00 98.12 82 GLN A N 1
ATOM 658 C CA . GLN A 1 82 ? 2.006 -0.392 13.773 1.00 98.12 82 GLN A CA 1
ATOM 659 C C . GLN A 1 82 ? 0.670 -0.383 14.520 1.00 98.12 82 GLN A C 1
ATOM 661 O O . GLN A 1 82 ? 0.654 -0.306 15.743 1.00 98.12 82 GLN A O 1
ATOM 666 N N . LEU A 1 83 ? -0.452 -0.463 13.797 1.00 98.06 83 LEU A N 1
ATOM 667 C CA . LEU A 1 83 ? -1.770 -0.494 14.423 1.00 98.06 83 LEU A CA 1
ATOM 668 C C . LEU A 1 83 ? -1.956 -1.753 15.279 1.00 98.06 83 LEU A C 1
ATOM 670 O O . LEU A 1 83 ? -2.498 -1.645 16.374 1.00 98.06 83 LEU A O 1
ATOM 674 N N . GLU A 1 84 ? -1.497 -2.912 14.803 1.00 97.75 84 GLU A N 1
ATOM 675 C CA . GLU A 1 84 ? -1.503 -4.175 15.551 1.00 97.75 84 GLU A CA 1
ATOM 676 C C . GLU A 1 84 ? -0.686 -4.084 16.847 1.00 97.75 84 GLU A C 1
ATOM 678 O O . GLU A 1 84 ? -1.177 -4.434 17.923 1.00 97.75 84 GLU A O 1
ATOM 683 N N . ASP A 1 85 ? 0.540 -3.565 16.752 1.00 97.56 85 ASP A N 1
ATOM 684 C CA . ASP A 1 85 ? 1.432 -3.375 17.896 1.00 97.56 85 ASP A CA 1
ATOM 685 C C . ASP A 1 85 ? 0.810 -2.421 18.924 1.00 97.56 85 ASP A C 1
ATOM 687 O O . ASP A 1 85 ? 0.761 -2.714 20.122 1.00 97.56 85 ASP A O 1
ATOM 691 N N . ASP A 1 86 ? 0.238 -1.314 18.449 1.00 96.31 86 ASP A N 1
ATOM 692 C CA . ASP A 1 86 ? -0.343 -0.292 19.309 1.00 96.31 86 ASP A CA 1
ATOM 693 C C . ASP A 1 86 ? -1.569 -0.795 20.081 1.00 96.31 86 ASP A C 1
ATOM 695 O O . ASP A 1 86 ? -1.706 -0.503 21.271 1.00 96.31 86 ASP A O 1
ATOM 699 N N . VAL A 1 87 ? -2.456 -1.571 19.446 1.00 94.94 87 VAL A N 1
ATOM 700 C CA . VAL A 1 87 ? -3.638 -2.125 20.134 1.00 94.94 87 VAL A CA 1
ATOM 701 C C . VAL A 1 87 ? -3.294 -3.259 21.103 1.00 94.94 87 VAL A C 1
ATOM 703 O O . VAL A 1 87 ? -4.079 -3.538 22.011 1.00 94.94 87 VAL A O 1
ATOM 706 N N . CYS A 1 88 ? -2.146 -3.917 20.923 1.00 94.50 88 CYS A N 1
ATOM 707 C CA . CYS A 1 88 ? -1.669 -4.966 21.824 1.00 94.50 88 CYS A CA 1
ATOM 708 C C . CYS A 1 88 ? -0.940 -4.403 23.046 1.00 94.50 88 CYS A C 1
ATOM 710 O O . CYS A 1 88 ? -1.065 -4.950 24.145 1.00 94.50 88 CYS A O 1
ATOM 712 N N . HIS A 1 89 ? -0.154 -3.341 22.856 1.00 94.12 89 HIS A N 1
ATOM 713 C CA . HIS A 1 89 ? 0.863 -2.943 23.828 1.00 94.12 89 HIS A CA 1
ATOM 714 C C . HIS A 1 89 ? 0.621 -1.577 24.476 1.00 94.12 89 HIS A C 1
ATOM 716 O O . HIS A 1 89 ? 1.177 -1.314 25.548 1.00 94.12 89 HIS A O 1
ATOM 722 N N . LEU A 1 90 ? -0.206 -0.700 23.894 1.00 91.38 90 LEU A N 1
ATOM 723 C CA . LEU A 1 90 ? -0.469 0.604 24.499 1.00 91.38 90 LEU A CA 1
ATOM 724 C C . LEU A 1 90 ? -1.519 0.521 25.608 1.00 91.38 90 LEU A C 1
ATOM 726 O O . LEU A 1 90 ? -2.580 -0.076 25.476 1.00 91.38 90 LEU A O 1
ATOM 730 N N . GLY A 1 91 ? -1.269 1.246 26.699 1.00 88.69 91 GLY A N 1
ATOM 731 C CA . GLY A 1 91 ? -2.241 1.421 27.784 1.00 88.69 91 GLY A CA 1
ATOM 732 C C . GLY A 1 91 ? -3.400 2.378 27.457 1.00 88.69 91 GLY A C 1
ATOM 733 O O . GLY A 1 91 ? -4.202 2.675 28.339 1.00 88.69 91 GLY A O 1
ATOM 734 N N . SER A 1 92 ? -3.465 2.910 26.231 1.00 92.31 92 SER A N 1
ATOM 735 C CA . SER A 1 92 ? -4.490 3.854 25.770 1.00 92.31 92 SER A CA 1
ATOM 736 C C . SER A 1 92 ? -4.677 3.752 24.258 1.00 92.31 92 SER A C 1
ATOM 738 O O . SER A 1 92 ? -3.715 3.845 23.499 1.00 92.31 92 SER A O 1
ATOM 740 N N . HIS A 1 93 ? -5.927 3.641 23.811 1.00 95.31 93 HIS A N 1
ATOM 741 C CA . HIS A 1 93 ? -6.312 3.497 22.403 1.00 95.31 93 HIS A CA 1
ATOM 742 C C . HIS A 1 93 ? -6.880 4.789 21.799 1.00 95.31 93 HIS A C 1
ATOM 744 O O . HIS A 1 93 ? -7.552 4.762 20.767 1.00 95.31 93 HIS A O 1
ATOM 750 N N . LYS A 1 94 ? -6.600 5.950 22.405 1.00 93.75 94 LYS A N 1
ATOM 751 C CA . LYS A 1 94 ? -7.145 7.253 21.975 1.00 93.75 94 LYS A CA 1
ATOM 752 C C . LYS A 1 94 ? -6.853 7.615 20.512 1.00 93.75 94 LYS A C 1
ATOM 754 O O . LYS A 1 94 ? -7.597 8.389 19.914 1.00 93.75 94 LYS A O 1
ATOM 759 N N . TYR A 1 95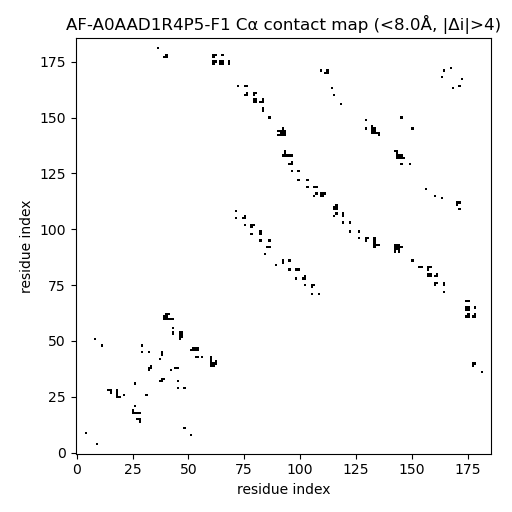 ? -5.784 7.064 19.932 1.00 95.38 95 TYR A N 1
ATOM 760 C CA . TYR A 1 95 ? -5.375 7.332 18.550 1.00 95.38 95 TYR A CA 1
ATOM 761 C C . TYR A 1 95 ? -5.828 6.275 17.542 1.00 95.38 95 TYR A C 1
ATOM 763 O O . TYR A 1 95 ? -5.706 6.516 16.342 1.00 95.38 95 TYR A O 1
ATOM 771 N N . VAL A 1 96 ? -6.430 5.167 17.981 1.00 96.88 96 VAL A N 1
ATOM 772 C CA . VAL A 1 96 ? -6.767 4.045 17.091 1.00 96.88 96 VAL A CA 1
ATOM 773 C C . VAL A 1 96 ? -7.730 4.461 15.981 1.00 96.88 96 VAL A C 1
ATOM 775 O O . VAL A 1 96 ? -7.527 4.110 14.824 1.00 96.88 96 VAL A O 1
ATOM 778 N N . ALA A 1 97 ? -8.733 5.295 16.278 1.00 97.12 97 ALA A N 1
ATOM 779 C CA . ALA A 1 97 ? -9.637 5.805 15.243 1.00 97.12 97 ALA A CA 1
ATOM 780 C C . ALA A 1 97 ? -8.899 6.639 14.176 1.00 97.12 97 ALA A C 1
ATOM 782 O O . ALA A 1 97 ? -9.240 6.589 12.994 1.00 97.12 97 ALA A O 1
ATOM 783 N N . HIS A 1 98 ? -7.875 7.398 14.574 1.00 97.19 98 HIS A N 1
ATOM 784 C CA . HIS A 1 98 ? -7.055 8.154 13.633 1.00 97.19 98 HIS A CA 1
ATOM 785 C C . HIS A 1 98 ? -6.164 7.222 12.808 1.00 97.19 98 HIS A C 1
ATOM 787 O O . HIS A 1 98 ? -6.169 7.312 11.582 1.00 97.19 98 HIS A O 1
ATOM 793 N N . GLN A 1 99 ? -5.465 6.291 13.453 1.00 98.00 99 GLN A N 1
ATOM 794 C CA . GLN A 1 99 ? -4.597 5.322 12.782 1.00 98.00 99 GLN A CA 1
ATOM 795 C C . GLN A 1 99 ? -5.373 4.483 11.763 1.00 98.00 99 GLN A C 1
ATOM 797 O O . GLN A 1 99 ? -4.961 4.386 10.609 1.00 98.00 99 GLN A O 1
ATOM 802 N N . LEU A 1 100 ? -6.563 4.006 12.137 1.00 98.38 100 LEU A N 1
ATOM 803 C CA . LEU A 1 100 ? -7.477 3.295 11.246 1.00 98.38 100 LEU A CA 1
ATOM 804 C C . LEU A 1 100 ? -7.897 4.149 10.038 1.00 98.38 100 LEU A C 1
ATOM 806 O O . LEU A 1 100 ? -7.980 3.642 8.923 1.00 98.38 100 LEU A O 1
ATOM 810 N N . SER A 1 101 ? -8.117 5.456 10.223 1.00 98.12 101 SER A N 1
ATOM 811 C CA . SER A 1 101 ? -8.441 6.362 9.110 1.00 98.12 101 SER A CA 1
ATOM 812 C C . SER A 1 101 ? -7.267 6.571 8.143 1.00 98.12 101 SER A C 1
ATOM 814 O O . SER A 1 101 ? -7.472 6.681 6.933 1.00 98.12 101 SER A O 1
ATOM 816 N N . VAL A 1 102 ? -6.032 6.596 8.659 1.00 98.19 102 VAL A N 1
ATOM 817 C CA . VAL A 1 102 ? -4.817 6.694 7.838 1.00 98.19 102 VAL A CA 1
ATOM 818 C C . VAL A 1 102 ? -4.615 5.395 7.061 1.00 98.19 102 VAL A C 1
ATOM 820 O O . VAL A 1 102 ? -4.402 5.448 5.851 1.00 98.19 102 VAL A O 1
ATOM 823 N N . LEU A 1 103 ? -4.775 4.245 7.723 1.00 98.31 103 LEU A N 1
ATOM 824 C CA . LEU A 1 103 ? -4.729 2.927 7.093 1.00 98.31 103 LEU A CA 1
ATOM 825 C C . LEU A 1 103 ? -5.765 2.811 5.968 1.00 98.31 103 LEU A C 1
ATOM 827 O O . LEU A 1 103 ? -5.412 2.475 4.841 1.00 98.31 103 LEU A O 1
ATOM 831 N N . TYR A 1 104 ? -7.018 3.189 6.235 1.00 98.12 104 TYR A N 1
ATOM 832 C CA . TYR A 1 104 ? -8.096 3.206 5.244 1.00 98.12 104 TYR A CA 1
ATOM 833 C C . TYR A 1 104 ? -7.762 4.059 4.012 1.00 98.12 104 TYR A C 1
ATOM 835 O O . TYR A 1 104 ? -8.041 3.662 2.878 1.00 98.12 104 TYR A O 1
ATOM 843 N N . LYS A 1 105 ? -7.144 5.230 4.210 1.00 97.12 105 LYS A N 1
ATOM 844 C CA . LYS A 1 105 ? -6.751 6.114 3.105 1.00 97.12 105 LYS A CA 1
ATOM 845 C C . LYS A 1 105 ? -5.718 5.455 2.190 1.00 97.12 105 LYS A C 1
ATOM 847 O O . LYS A 1 105 ? -5.824 5.596 0.975 1.00 97.12 105 LYS A O 1
ATOM 852 N N . VAL A 1 106 ? -4.740 4.754 2.761 1.00 96.50 106 VAL A N 1
ATOM 853 C CA . VAL A 1 106 ? -3.719 4.027 1.989 1.00 96.50 106 VAL A CA 1
ATOM 854 C C . VAL A 1 106 ? -4.337 2.812 1.306 1.00 96.50 106 VAL A C 1
ATOM 856 O O . VAL A 1 106 ? -4.144 2.622 0.111 1.00 96.50 106 VAL A O 1
ATOM 859 N N . LEU A 1 107 ? -5.162 2.052 2.026 1.00 95.88 107 LEU A N 1
ATOM 860 C CA . LEU A 1 107 ? -5.903 0.907 1.498 1.00 95.88 107 LEU A CA 1
ATOM 861 C C . LEU A 1 107 ? -6.779 1.298 0.295 1.00 95.88 107 LEU A C 1
ATOM 863 O O . LEU A 1 107 ? -6.884 0.557 -0.677 1.00 95.88 107 LEU A O 1
ATOM 867 N N . SER A 1 108 ? -7.357 2.501 0.320 1.00 94.88 108 SER A N 1
ATOM 868 C CA . SER A 1 108 ? -8.195 3.030 -0.760 1.00 94.88 108 SER A CA 1
ATOM 869 C C . SER A 1 108 ? -7.455 3.287 -2.073 1.00 94.88 108 SER A C 1
ATOM 871 O O . SER A 1 108 ? -8.121 3.475 -3.088 1.00 94.88 108 SER A O 1
ATOM 873 N N . TYR A 1 109 ? -6.119 3.275 -2.077 1.00 92.38 109 TYR A N 1
ATOM 874 C CA . TYR A 1 109 ? -5.340 3.332 -3.311 1.00 92.38 109 TYR A CA 1
ATOM 875 C C . TYR A 1 109 ? -5.486 2.063 -4.164 1.00 92.38 109 TYR A C 1
ATOM 877 O O . TYR A 1 109 ? -5.464 2.146 -5.386 1.00 92.38 109 TYR A O 1
ATOM 885 N N . PHE A 1 110 ? -5.671 0.904 -3.531 1.00 91.44 110 PHE A N 1
ATOM 886 C CA . PHE A 1 110 ? -5.652 -0.404 -4.189 1.00 91.44 110 PHE A CA 1
ATOM 887 C C . PHE A 1 110 ? -7.046 -0.846 -4.650 1.00 91.44 110 PHE A C 1
ATOM 889 O O . PHE A 1 110 ? -7.551 -1.894 -4.246 1.00 91.44 110 PHE A O 1
ATOM 896 N N . SER A 1 111 ? -7.712 -0.023 -5.462 1.00 83.69 111 SER A N 1
ATOM 897 C CA . SER A 1 111 ? -9.011 -0.389 -6.041 1.00 83.69 111 SER A CA 1
ATOM 898 C C . SER A 1 111 ? -8.883 -1.568 -7.006 1.00 83.69 111 SER A C 1
ATOM 900 O O . SER A 1 111 ? -7.939 -1.607 -7.788 1.00 83.69 111 SER A O 1
ATOM 902 N N . GLY A 1 112 ? -9.856 -2.483 -7.004 1.00 83.31 112 GLY A N 1
ATOM 903 C CA . GLY A 1 112 ? -9.872 -3.623 -7.930 1.00 83.31 112 GLY A CA 1
ATOM 904 C C . GLY A 1 112 ? -9.253 -4.898 -7.356 1.00 83.31 112 GLY A C 1
ATOM 905 O O . GLY A 1 112 ? -9.460 -5.972 -7.915 1.00 83.31 112 GLY A O 1
ATOM 906 N N . CYS A 1 113 ? -8.592 -4.819 -6.197 1.00 89.00 113 CYS A N 1
ATOM 907 C CA . CYS A 1 113 ? -8.238 -5.993 -5.408 1.00 89.00 113 CYS A CA 1
ATOM 908 C C . CYS A 1 113 ? -9.417 -6.373 -4.499 1.00 89.00 113 CYS A C 1
ATOM 910 O O . CYS A 1 113 ? -9.648 -5.744 -3.463 1.00 89.00 113 CYS A O 1
ATOM 912 N N . LEU A 1 114 ? -10.157 -7.425 -4.872 1.00 89.50 114 LEU A N 1
ATOM 913 C CA . LEU A 1 114 ? -11.368 -7.858 -4.159 1.00 89.50 114 LEU A CA 1
ATOM 914 C C . LEU A 1 114 ? -11.130 -8.085 -2.661 1.00 89.50 114 LEU A C 1
ATOM 916 O O . LEU A 1 114 ? -11.951 -7.665 -1.842 1.00 89.50 114 LEU A O 1
ATOM 920 N N . SER A 1 115 ? -10.005 -8.708 -2.304 1.00 90.38 115 SER A N 1
ATOM 921 C CA . SER A 1 115 ? -9.631 -8.968 -0.912 1.00 90.38 115 SER A CA 1
ATOM 922 C C . SER A 1 115 ? -9.492 -7.672 -0.113 1.00 90.38 115 SER A C 1
ATOM 924 O O . SER A 1 115 ? -10.069 -7.561 0.964 1.00 90.38 115 SER A O 1
ATOM 926 N N . LEU A 1 116 ? -8.816 -6.651 -0.650 1.00 93.75 116 LEU A N 1
ATOM 927 C CA . LEU A 1 116 ? -8.661 -5.362 0.035 1.00 93.75 116 LEU A CA 1
ATOM 928 C C . LEU A 1 116 ? -9.954 -4.530 0.034 1.00 93.75 116 LEU A C 1
ATOM 930 O O . LEU A 1 116 ? -10.245 -3.841 1.014 1.00 93.75 116 LEU A O 1
ATOM 934 N N . ASP A 1 117 ? -10.772 -4.622 -1.016 1.00 94.31 117 ASP A N 1
ATOM 935 C CA . ASP A 1 117 ? -12.068 -3.937 -1.091 1.00 94.31 117 ASP A CA 1
ATOM 936 C C . ASP A 1 117 ? -13.107 -4.504 -0.103 1.00 94.31 117 ASP A C 1
ATOM 938 O O . ASP A 1 117 ? -14.002 -3.782 0.350 1.00 94.31 117 ASP A O 1
ATOM 942 N N . ILE A 1 118 ? -13.004 -5.782 0.281 1.00 95.69 118 ILE A N 1
ATOM 943 C CA . ILE A 1 118 ? -13.773 -6.336 1.408 1.00 95.69 118 ILE A CA 1
ATOM 944 C C . ILE A 1 118 ? -13.365 -5.637 2.709 1.00 95.69 118 ILE A C 1
ATOM 946 O O . ILE A 1 118 ? -14.227 -5.094 3.400 1.00 95.69 118 ILE A O 1
ATOM 950 N N . LEU A 1 119 ? -12.063 -5.557 2.992 1.00 97.06 119 LEU A N 1
ATOM 951 C CA . LEU A 1 119 ? -11.542 -4.957 4.224 1.00 97.06 119 LEU A CA 1
ATOM 952 C C . LEU A 1 119 ? -11.888 -3.465 4.336 1.00 97.06 119 LEU A C 1
ATOM 954 O O . LEU A 1 119 ? -12.229 -2.985 5.415 1.00 97.06 119 LEU A O 1
ATOM 958 N N . LYS A 1 120 ? -11.899 -2.725 3.218 1.00 97.44 120 LYS A N 1
ATOM 959 C CA . LYS A 1 120 ? -12.371 -1.326 3.187 1.00 97.44 120 LYS A CA 1
ATOM 960 C C . LYS A 1 120 ? -13.801 -1.194 3.700 1.00 97.44 120 LYS A C 1
ATOM 962 O O . LYS A 1 120 ? -14.061 -0.357 4.562 1.00 97.44 120 LYS A O 1
ATOM 967 N N . ARG A 1 121 ? -14.709 -2.046 3.219 1.00 96.94 121 ARG A N 1
ATOM 968 C CA . ARG A 1 121 ? -16.117 -2.044 3.647 1.00 96.94 121 ARG A CA 1
ATOM 969 C C . ARG A 1 121 ? -16.272 -2.434 5.114 1.00 96.94 121 ARG A C 1
ATOM 971 O O . ARG A 1 121 ? -17.118 -1.877 5.811 1.00 96.94 121 ARG A O 1
ATOM 978 N N . GLU A 1 122 ? -15.447 -3.353 5.605 1.00 97.69 122 GLU A N 1
ATOM 979 C CA . GLU A 1 122 ? -15.435 -3.704 7.027 1.00 97.69 122 GLU A CA 1
ATOM 980 C C . GLU A 1 122 ? -14.992 -2.533 7.905 1.00 97.69 122 GLU A C 1
ATOM 982 O O . GLU A 1 122 ? -15.608 -2.280 8.945 1.00 97.69 122 GLU A O 1
ATOM 987 N N . ILE A 1 123 ? -13.973 -1.780 7.475 1.00 98.19 123 ILE A N 1
ATOM 988 C CA . ILE A 1 123 ? -13.555 -0.553 8.158 1.00 98.19 123 ILE A CA 1
ATOM 989 C C . ILE A 1 123 ? -14.708 0.449 8.177 1.00 98.19 123 ILE A C 1
ATOM 991 O O . ILE A 1 123 ? -15.050 0.945 9.248 1.00 98.19 123 ILE A O 1
ATOM 995 N N . GLU A 1 124 ? -15.348 0.717 7.036 1.00 98.19 124 GLU A N 1
ATOM 996 C CA . GLU A 1 124 ? -16.488 1.640 6.945 1.00 98.19 124 GLU A CA 1
ATOM 997 C C . GLU A 1 124 ? -17.628 1.258 7.904 1.00 98.19 124 GLU A C 1
ATOM 999 O O . GLU A 1 124 ? -18.168 2.121 8.603 1.00 98.19 124 GLU A O 1
ATOM 1004 N N . ALA A 1 125 ? -17.957 -0.035 7.988 1.00 98.00 125 ALA A N 1
ATOM 1005 C CA . ALA A 1 125 ? -19.020 -0.548 8.848 1.00 98.00 125 ALA A CA 1
ATOM 1006 C C . ALA A 1 125 ? -18.710 -0.395 10.349 1.00 98.00 125 ALA A C 1
ATOM 1008 O O . ALA A 1 125 ? -19.607 -0.099 11.142 1.00 98.00 125 ALA A O 1
ATOM 1009 N N . ASN A 1 126 ? -17.445 -0.563 10.747 1.00 97.88 126 ASN A N 1
ATOM 1010 C CA . ASN A 1 126 ? -17.032 -0.567 12.154 1.00 97.88 126 ASN A CA 1
ATOM 1011 C C . ASN A 1 126 ? -16.476 0.778 12.644 1.00 97.88 126 ASN A C 1
ATOM 1013 O O . ASN A 1 126 ? -16.411 1.014 13.854 1.00 97.88 126 ASN A O 1
ATOM 1017 N N . PHE A 1 127 ? -16.118 1.696 11.740 1.00 98.19 127 PHE A N 1
ATOM 1018 C CA . PHE A 1 127 ? -15.413 2.936 12.077 1.00 98.19 127 PHE A CA 1
ATOM 1019 C C . PHE A 1 127 ? -16.148 3.779 13.124 1.00 98.19 127 PHE A C 1
ATOM 1021 O O . PHE A 1 127 ? -15.535 4.319 14.047 1.00 98.19 127 PHE A O 1
ATOM 1028 N N . LYS A 1 128 ? -17.480 3.873 13.018 1.00 97.44 128 LYS A N 1
ATOM 1029 C CA . LYS A 1 128 ? -18.295 4.625 13.982 1.00 97.44 128 LYS A CA 1
ATOM 1030 C C . LYS A 1 128 ? -18.212 4.017 15.385 1.00 97.44 128 LYS A C 1
ATOM 1032 O O . LYS A 1 128 ? -18.066 4.767 16.347 1.00 97.44 128 LYS A O 1
ATOM 1037 N N . SER A 1 129 ? -18.250 2.689 15.493 1.00 97.12 129 SER A N 1
ATOM 1038 C CA . SER A 1 129 ? -18.124 1.962 16.761 1.00 97.12 129 SER A CA 1
ATOM 1039 C C . SER A 1 129 ? -16.752 2.180 17.396 1.00 97.12 129 SER A C 1
ATOM 1041 O O . SER A 1 129 ? -16.679 2.511 18.577 1.00 97.12 129 SER A O 1
ATOM 1043 N N . VAL A 1 130 ? -15.676 2.102 16.601 1.00 96.94 130 VAL A N 1
ATOM 1044 C CA . VAL A 1 130 ? -14.304 2.405 17.052 1.00 96.94 130 VAL A CA 1
ATOM 1045 C C . VAL A 1 130 ? -14.211 3.834 17.569 1.00 96.94 130 VAL A C 1
ATOM 1047 O O . VAL A 1 130 ? -13.768 4.057 18.693 1.00 96.94 130 VAL A O 1
ATOM 1050 N N . LYS A 1 131 ? -14.684 4.808 16.785 1.00 96.06 131 LYS A N 1
ATOM 1051 C CA . LYS A 1 131 ? -14.642 6.227 17.154 1.00 96.06 131 LYS A CA 1
ATOM 1052 C C . LYS A 1 131 ? -15.406 6.509 18.447 1.00 96.06 131 LYS A C 1
ATOM 1054 O O . LYS A 1 131 ? -14.926 7.277 19.272 1.00 96.06 131 LYS A O 1
ATOM 1059 N N . SER A 1 132 ? -16.577 5.899 18.627 1.00 94.12 132 SER A N 1
ATOM 1060 C CA . SER A 1 132 ? -17.366 6.033 19.854 1.00 94.12 132 SER A CA 1
ATOM 1061 C C . SER A 1 132 ? -16.699 5.370 21.058 1.00 94.12 132 SER A C 1
ATOM 1063 O O . SER A 1 132 ? -16.756 5.931 22.145 1.00 94.12 132 SER A O 1
ATOM 1065 N N . ALA A 1 133 ? -16.049 4.219 20.876 1.00 93.00 133 ALA A N 1
ATOM 1066 C CA . ALA A 1 133 ? -15.362 3.511 21.954 1.00 93.00 133 ALA A CA 1
ATOM 1067 C C . ALA A 1 133 ? -14.136 4.272 22.483 1.00 93.00 133 ALA A C 1
ATOM 1069 O O . ALA A 1 133 ? -13.847 4.211 23.675 1.00 93.00 133 ALA A O 1
ATOM 1070 N N . VAL A 1 134 ? -13.434 5.006 21.613 1.00 92.44 134 VAL A N 1
ATOM 1071 C CA . VAL A 1 134 ? -12.239 5.781 21.993 1.00 92.44 134 VAL A CA 1
ATOM 1072 C C . VAL A 1 134 ? -12.529 7.255 22.286 1.00 92.44 134 VAL A C 1
ATOM 1074 O O . VAL A 1 134 ? -11.610 8.017 22.586 1.00 92.44 134 VAL A O 1
ATOM 1077 N N . ALA A 1 135 ? -13.793 7.677 22.204 1.00 87.62 135 ALA A N 1
ATOM 1078 C CA . ALA A 1 135 ? -14.198 9.025 22.572 1.00 87.62 135 ALA A CA 1
ATOM 1079 C C . ALA A 1 135 ? -14.096 9.192 24.095 1.00 87.62 135 ALA A C 1
ATOM 1081 O O . ALA A 1 135 ? -14.837 8.576 24.859 1.00 87.62 135 ALA A O 1
ATOM 1082 N N . THR A 1 136 ? -13.176 10.038 24.552 1.00 70.44 136 THR A N 1
ATOM 1083 C CA . THR A 1 136 ? -13.079 10.407 25.966 1.00 70.44 136 THR A CA 1
ATOM 1084 C C . THR A 1 136 ? -14.243 11.312 26.351 1.00 70.44 136 THR A C 1
ATOM 1086 O O . THR A 1 136 ? -14.422 12.373 25.751 1.00 70.44 136 THR A O 1
ATOM 1089 N N . ASN A 1 137 ? -14.999 10.937 27.384 1.00 62.47 137 ASN A N 1
ATOM 1090 C CA . ASN A 1 137 ? -15.904 11.872 28.046 1.00 62.47 137 ASN A CA 1
ATOM 1091 C C . ASN A 1 137 ? -15.059 12.861 28.854 1.00 62.47 137 ASN A C 1
ATOM 1093 O O . ASN A 1 137 ? -14.259 12.442 29.695 1.00 62.47 137 ASN A O 1
ATOM 1097 N N . GLU A 1 138 ? -15.236 14.162 28.613 1.00 52.91 138 GLU A N 1
ATOM 1098 C CA . GLU A 1 138 ? -14.606 15.222 29.406 1.00 52.91 138 GLU A CA 1
ATOM 1099 C C . GLU A 1 138 ? -14.976 15.030 30.890 1.00 52.91 138 GLU A C 1
ATOM 1101 O O . GLU A 1 138 ? -16.085 15.337 31.318 1.00 52.91 138 GLU A O 1
ATOM 1106 N N . GLY A 1 139 ? -14.070 14.427 31.670 1.00 59.47 139 GLY A N 1
ATOM 1107 C CA . GLY A 1 139 ? -14.277 14.122 33.090 1.00 59.47 139 GLY A CA 1
ATOM 1108 C C . GLY A 1 139 ? -13.889 12.707 33.538 1.00 59.47 139 GLY A C 1
ATOM 1109 O O . GLY A 1 139 ? -13.701 12.498 34.738 1.00 59.47 139 GLY A O 1
ATOM 1110 N N . SER A 1 140 ? -13.711 11.735 32.632 1.00 65.56 140 SER A N 1
ATOM 1111 C CA . SER A 1 140 ? -13.225 10.403 33.024 1.00 65.56 140 SER A CA 1
ATOM 1112 C C . SER A 1 140 ? -11.702 10.390 33.180 1.00 65.56 140 SER A C 1
ATOM 1114 O O . SER A 1 140 ? -10.981 10.716 32.244 1.00 65.56 140 SER A O 1
ATOM 1116 N N . ARG A 1 141 ? -11.196 9.952 34.341 1.00 68.19 141 ARG A N 1
ATOM 1117 C CA . ARG A 1 141 ? -9.750 9.737 34.578 1.00 68.19 141 ARG A CA 1
ATOM 1118 C C . ARG A 1 141 ? -9.187 8.480 33.904 1.00 68.19 141 ARG A C 1
ATOM 1120 O O . ARG A 1 141 ? -7.997 8.216 34.027 1.00 68.19 141 ARG A O 1
ATOM 1127 N N . GLN A 1 142 ? -10.039 7.678 33.275 1.00 78.06 142 GLN A N 1
ATOM 1128 C CA . GLN A 1 142 ? -9.645 6.416 32.668 1.00 78.06 142 GLN A CA 1
ATOM 1129 C C . GLN A 1 142 ? -9.255 6.643 31.209 1.00 78.06 142 GLN A C 1
ATOM 1131 O O . GLN A 1 142 ? -10.008 7.260 30.456 1.00 78.06 142 GLN A O 1
ATOM 1136 N N . GLU A 1 143 ? -8.077 6.149 30.833 1.00 86.88 143 GLU A N 1
ATOM 1137 C CA . GLU A 1 143 ? -7.630 6.130 29.441 1.00 86.88 143 GLU A CA 1
ATOM 1138 C C . GLU A 1 143 ? -8.596 5.279 28.596 1.00 86.88 143 GLU A C 1
ATOM 1140 O O . GLU A 1 143 ? -9.030 4.214 29.055 1.00 86.88 143 GLU A O 1
ATOM 1145 N N . PRO A 1 144 ? -8.971 5.730 27.386 1.00 90.50 144 PRO A N 1
ATOM 1146 C CA . PRO A 1 144 ? -9.903 4.996 26.546 1.00 90.50 144 PRO A CA 1
ATOM 1147 C C . PRO A 1 144 ? -9.264 3.690 26.077 1.00 90.50 144 PRO A C 1
ATOM 1149 O O . PRO A 1 144 ? -8.201 3.689 25.458 1.00 90.50 144 PRO A O 1
ATOM 1152 N N . LEU A 1 145 ? -9.946 2.580 26.336 1.00 93.12 145 LEU A N 1
ATOM 1153 C CA . LEU A 1 145 ? -9.586 1.259 25.839 1.00 93.12 145 LEU A CA 1
ATOM 1154 C C . LEU A 1 145 ? -10.696 0.742 24.935 1.00 93.12 145 LEU A C 1
ATOM 1156 O O . LEU A 1 145 ? -11.872 1.065 25.101 1.00 93.12 145 LEU A O 1
ATOM 1160 N N . LEU A 1 146 ? -10.307 -0.088 23.977 1.00 93.75 146 LEU A N 1
ATOM 1161 C CA . LEU A 1 146 ? -11.257 -0.688 23.058 1.00 93.75 146 LEU A CA 1
ATOM 1162 C C . LEU A 1 146 ? -11.899 -1.908 23.726 1.00 93.75 146 LEU A C 1
ATOM 1164 O O . LEU A 1 146 ? -11.201 -2.686 24.376 1.00 93.75 146 LEU A O 1
ATOM 1168 N N . PRO A 1 147 ? -13.213 -2.115 23.550 1.00 94.88 147 PRO A N 1
ATOM 1169 C CA . PRO A 1 147 ? -13.854 -3.374 23.887 1.00 94.88 147 PRO A CA 1
ATOM 1170 C C . PRO A 1 147 ? -13.198 -4.549 23.154 1.00 94.88 147 PRO A C 1
ATOM 1172 O O . PRO A 1 147 ? -12.812 -4.420 21.992 1.00 94.88 147 PRO A O 1
ATOM 1175 N N . THR A 1 148 ? -13.168 -5.720 23.794 1.00 95.56 148 THR A N 1
ATOM 1176 C CA . THR A 1 148 ? -12.516 -6.932 23.267 1.00 95.56 148 THR A CA 1
ATOM 1177 C C . THR A 1 148 ? -12.934 -7.277 21.839 1.00 95.56 148 THR A C 1
ATOM 1179 O O . THR A 1 148 ? -12.080 -7.605 21.032 1.00 95.56 148 THR A O 1
ATOM 1182 N N . HIS A 1 149 ? -14.216 -7.140 21.485 1.00 97.06 149 HIS A N 1
ATOM 1183 C CA . HIS A 1 149 ? -14.681 -7.455 20.129 1.00 97.06 149 HIS A CA 1
ATOM 1184 C C . HIS A 1 149 ? -14.094 -6.529 19.048 1.00 97.06 149 HIS A C 1
ATOM 1186 O O . HIS A 1 149 ? -13.815 -6.995 17.949 1.00 97.06 149 HIS A O 1
ATOM 1192 N N . LEU A 1 150 ? -13.878 -5.239 19.348 1.00 97.31 150 LEU A N 1
ATOM 1193 C CA . LEU A 1 150 ? -13.235 -4.307 18.412 1.00 97.31 150 LEU A CA 1
ATOM 1194 C C . LEU A 1 150 ? -11.726 -4.536 18.344 1.00 97.31 150 LEU A C 1
ATOM 1196 O O . LEU A 1 150 ? -11.145 -4.342 17.283 1.00 97.31 150 LEU A O 1
ATOM 1200 N N . LEU A 1 151 ? -11.105 -4.959 19.451 1.00 96.81 151 LEU A N 1
ATOM 1201 C CA . LEU A 1 151 ? -9.700 -5.370 19.461 1.00 96.81 151 LEU A CA 1
ATOM 1202 C C . LEU A 1 151 ? -9.479 -6.595 18.579 1.00 96.81 151 LEU A C 1
ATOM 1204 O O . LEU A 1 151 ? -8.653 -6.540 17.681 1.00 96.81 151 LEU A O 1
ATOM 1208 N N . THR A 1 152 ? -10.248 -7.666 18.791 1.00 97.81 152 THR A N 1
ATOM 1209 C CA . THR A 1 152 ? -10.152 -8.882 17.974 1.00 97.81 152 THR A CA 1
ATOM 1210 C C . THR A 1 152 ? -10.374 -8.569 16.499 1.00 97.81 152 THR A C 1
ATOM 1212 O O . THR A 1 152 ? -9.554 -8.949 15.677 1.00 97.81 152 THR A O 1
ATOM 1215 N N . TRP A 1 153 ? -11.410 -7.789 16.173 1.00 98.12 153 TRP A N 1
ATOM 1216 C CA . TRP A 1 153 ? -11.656 -7.371 14.793 1.00 98.12 153 TRP A CA 1
ATOM 1217 C C . TRP A 1 153 ? -10.490 -6.571 14.187 1.00 98.12 153 TRP A C 1
ATOM 1219 O O . TRP A 1 153 ? -10.125 -6.813 13.041 1.00 98.12 153 TRP A O 1
ATOM 1229 N N . LEU A 1 154 ? -9.889 -5.636 14.933 1.00 98.12 154 LEU A N 1
ATOM 1230 C CA . LEU A 1 154 ? -8.736 -4.873 14.444 1.00 98.12 154 LEU A CA 1
ATOM 1231 C C . LEU A 1 154 ? -7.513 -5.756 14.200 1.00 98.12 154 LEU A C 1
ATOM 1233 O O . LEU A 1 154 ? -6.843 -5.557 13.195 1.00 98.12 154 LEU A O 1
ATOM 1237 N N . LEU A 1 155 ? -7.245 -6.715 15.087 1.00 98.12 155 LEU A N 1
ATOM 1238 C CA . LEU A 1 155 ? -6.142 -7.664 14.930 1.00 98.12 155 LEU A CA 1
ATOM 1239 C C . LEU A 1 155 ? -6.355 -8.572 13.713 1.00 98.12 155 LEU A C 1
ATOM 1241 O O . LEU A 1 155 ? -5.440 -8.766 12.916 1.00 98.12 155 LEU A O 1
ATOM 1245 N N . ASP A 1 156 ? -7.577 -9.074 13.523 1.00 98.31 156 ASP A N 1
ATOM 1246 C CA . ASP A 1 156 ? -7.926 -9.880 12.350 1.00 98.31 156 ASP A CA 1
ATOM 1247 C C . ASP A 1 156 ? -7.782 -9.057 11.057 1.00 98.31 156 ASP A C 1
ATOM 1249 O O . ASP A 1 156 ? -7.227 -9.535 10.063 1.00 98.31 156 ASP A O 1
ATOM 1253 N N . LEU A 1 157 ? -8.224 -7.793 11.077 1.00 98.38 157 LEU A N 1
ATOM 1254 C CA . LEU A 1 157 ? -8.080 -6.850 9.967 1.00 98.38 157 LEU A CA 1
ATOM 1255 C C . LEU A 1 157 ? -6.603 -6.618 9.618 1.00 98.38 157 LEU A C 1
ATOM 1257 O O . LEU A 1 157 ? -6.225 -6.786 8.456 1.00 98.38 157 LEU A O 1
ATOM 1261 N N . THR A 1 158 ? -5.765 -6.232 10.588 1.00 98.31 158 THR A N 1
ATOM 1262 C CA . THR A 1 158 ? -4.345 -5.931 10.339 1.00 98.31 158 THR A CA 1
ATOM 1263 C C . THR A 1 158 ? -3.599 -7.167 9.862 1.00 98.31 158 THR A C 1
ATOM 1265 O O . THR A 1 158 ? -2.887 -7.086 8.861 1.00 98.31 158 THR A O 1
ATOM 1268 N N . GLN A 1 159 ? -3.836 -8.326 10.478 1.00 97.88 159 GLN A N 1
ATOM 1269 C CA . GLN A 1 159 ? -3.198 -9.576 10.078 1.00 97.88 159 GLN A CA 1
ATOM 1270 C C . GLN A 1 159 ? -3.609 -10.008 8.664 1.00 97.88 159 GLN A C 1
ATOM 1272 O O . GLN A 1 159 ? -2.774 -10.486 7.88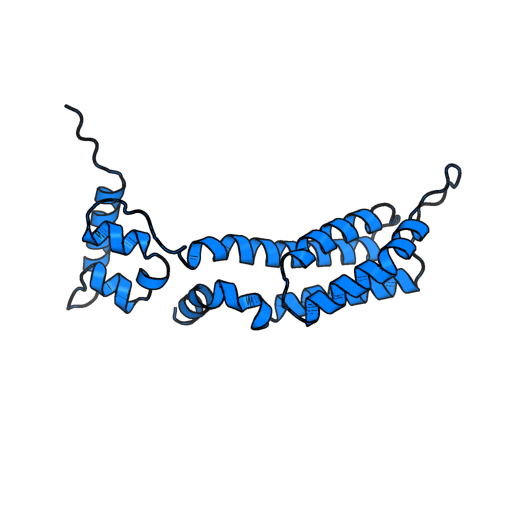6 1.00 97.88 159 GLN A O 1
ATOM 1277 N N . THR A 1 160 ? -4.878 -9.809 8.295 1.00 97.38 160 THR A N 1
ATOM 1278 C CA . THR A 1 160 ? -5.359 -10.106 6.939 1.00 97.38 160 THR A CA 1
ATOM 1279 C C . THR A 1 160 ? -4.701 -9.189 5.908 1.00 97.38 160 THR A C 1
ATOM 1281 O O . THR A 1 160 ? -4.261 -9.673 4.861 1.00 97.38 160 THR A O 1
ATOM 1284 N N . ILE A 1 161 ? -4.557 -7.890 6.202 1.00 97.38 161 ILE A N 1
ATOM 1285 C CA . ILE A 1 161 ? -3.838 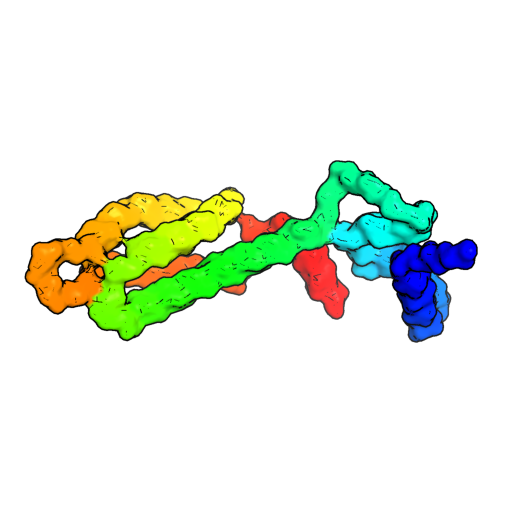-6.949 5.326 1.00 97.38 161 ILE A CA 1
ATOM 1286 C C . ILE A 1 161 ? -2.372 -7.365 5.185 1.00 97.38 161 ILE A C 1
ATOM 1288 O O . ILE A 1 161 ? -1.890 -7.503 4.061 1.00 97.38 161 ILE A O 1
ATOM 1292 N N . ILE A 1 162 ? -1.677 -7.611 6.300 1.00 97.25 162 ILE A N 1
ATOM 1293 C CA . ILE A 1 162 ? -0.265 -8.024 6.319 1.00 97.25 162 ILE A CA 1
ATOM 1294 C C . ILE A 1 162 ? -0.069 -9.276 5.464 1.00 97.25 162 ILE A C 1
ATOM 1296 O O . ILE A 1 162 ? 0.822 -9.309 4.615 1.00 97.25 162 ILE A O 1
ATOM 1300 N N . THR A 1 163 ? -0.926 -10.282 5.639 1.00 96.31 163 THR A N 1
ATOM 1301 C CA . THR A 1 163 ? -0.856 -11.540 4.885 1.00 96.31 163 THR A CA 1
ATOM 1302 C C . THR A 1 163 ? -1.126 -11.316 3.395 1.00 96.31 163 THR A C 1
ATOM 1304 O O . THR A 1 163 ? -0.387 -11.820 2.551 1.00 96.31 163 THR A O 1
ATOM 1307 N N . THR A 1 164 ? -2.142 -10.519 3.053 1.00 94.56 164 THR A N 1
ATOM 1308 C CA . THR A 1 164 ? -2.486 -10.214 1.654 1.00 94.56 164 THR A CA 1
ATOM 1309 C C . THR A 1 164 ? -1.345 -9.481 0.953 1.00 94.56 164 THR A C 1
ATOM 1311 O O . THR A 1 164 ? -0.951 -9.862 -0.141 1.00 94.56 164 THR A O 1
ATOM 1314 N N . VAL A 1 165 ? -0.756 -8.468 1.591 1.00 93.56 165 VAL A N 1
ATOM 1315 C CA . VAL A 1 165 ? 0.374 -7.730 1.009 1.00 93.56 165 VAL A CA 1
ATOM 1316 C C . VAL A 1 165 ? 1.612 -8.621 0.906 1.00 93.56 165 VAL A C 1
ATOM 1318 O O . VAL A 1 165 ? 2.276 -8.613 -0.122 1.00 93.56 165 VAL A O 1
ATOM 1321 N N . SER A 1 166 ? 1.902 -9.433 1.926 1.00 91.75 166 SER A N 1
ATOM 1322 C CA . SER A 1 166 ? 3.106 -10.281 1.960 1.00 91.75 166 SER A CA 1
ATOM 1323 C C . SER A 1 166 ? 3.063 -11.454 0.979 1.00 91.75 166 SER A C 1
ATOM 1325 O O . SER A 1 166 ? 4.109 -11.996 0.636 1.00 91.75 166 SER A O 1
ATOM 1327 N N . THR A 1 167 ? 1.873 -11.857 0.529 1.00 90.50 167 THR A N 1
ATOM 1328 C CA . THR A 1 167 ? 1.708 -12.924 -0.472 1.00 90.50 167 THR A CA 1
ATOM 1329 C C . THR A 1 167 ? 1.817 -12.424 -1.910 1.00 90.50 167 THR A C 1
ATOM 1331 O O . THR A 1 167 ? 1.9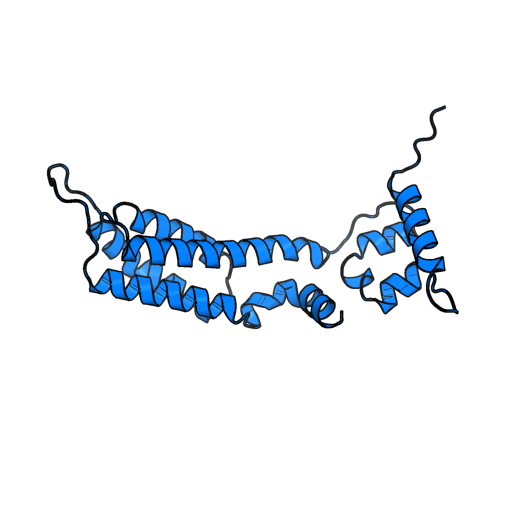10 -13.257 -2.805 1.00 90.50 167 THR A O 1
ATOM 1334 N N . PHE A 1 168 ? 1.856 -11.101 -2.131 1.00 86.62 168 PHE A N 1
ATOM 1335 C CA . PHE A 1 168 ? 2.010 -10.478 -3.454 1.00 86.62 168 PHE A CA 1
ATOM 1336 C C . PHE A 1 168 ? 1.050 -11.071 -4.516 1.00 86.62 168 PHE A C 1
ATOM 1338 O O . PHE A 1 168 ? 1.502 -11.567 -5.548 1.00 86.62 168 PHE A O 1
ATOM 1345 N N . PRO A 1 169 ? -0.277 -11.057 -4.280 1.00 88.50 169 PRO A N 1
ATOM 1346 C CA . PRO A 1 169 ? -1.249 -11.576 -5.237 1.00 88.50 169 PRO A CA 1
ATOM 1347 C C . PRO A 1 169 ? -1.239 -10.763 -6.539 1.00 88.50 169 PRO A C 1
ATOM 1349 O O . PRO A 1 169 ? -0.940 -9.567 -6.527 1.00 88.50 169 PRO A O 1
ATOM 1352 N N . GLU A 1 170 ? -1.598 -11.406 -7.652 1.00 86.38 170 GLU A N 1
ATOM 1353 C CA . GLU A 1 170 ? -1.539 -10.837 -9.007 1.00 86.38 170 GLU A CA 1
ATOM 1354 C C . GLU A 1 170 ? -2.294 -9.503 -9.118 1.00 86.38 170 GLU A C 1
ATOM 1356 O O . GLU A 1 170 ? -1.792 -8.542 -9.698 1.00 86.38 170 GLU A O 1
ATOM 1361 N N . GLU A 1 171 ? -3.448 -9.389 -8.457 1.00 87.50 171 GLU A N 1
ATOM 1362 C CA . GLU A 1 171 ? -4.264 -8.172 -8.431 1.00 87.50 171 GLU A CA 1
ATOM 1363 C C . GLU A 1 171 ? -3.553 -6.984 -7.769 1.00 87.50 171 GLU A C 1
ATOM 1365 O O . GLU A 1 171 ? -3.910 -5.834 -8.022 1.00 87.50 171 GLU A O 1
ATOM 1370 N N . LEU A 1 172 ? -2.562 -7.245 -6.910 1.00 87.00 172 LEU A N 1
ATOM 1371 C CA . LEU A 1 172 ? -1.732 -6.217 -6.289 1.00 87.00 172 LEU A CA 1
ATOM 1372 C C . LEU A 1 172 ? -0.454 -5.935 -7.053 1.00 87.00 172 LEU A C 1
ATOM 1374 O O . LEU A 1 172 ? 0.120 -4.881 -6.825 1.00 87.00 172 LEU A O 1
ATOM 1378 N N . ILE A 1 173 ? 0.016 -6.826 -7.918 1.00 85.25 173 ILE A N 1
ATOM 1379 C CA . ILE A 1 173 ? 1.286 -6.633 -8.626 1.00 85.25 173 ILE A CA 1
ATOM 1380 C C . ILE A 1 173 ? 1.107 -6.333 -10.112 1.00 85.25 173 ILE A C 1
ATOM 1382 O O . ILE A 1 173 ? 2.081 -5.946 -10.744 1.00 85.25 173 ILE A O 1
ATOM 1386 N N . GLY A 1 174 ? -0.118 -6.409 -10.647 1.00 81.88 174 GLY A N 1
ATOM 1387 C CA . GLY A 1 174 ? -0.455 -6.141 -12.050 1.00 81.88 174 GLY A CA 1
ATOM 1388 C C . GLY A 1 174 ? 0.227 -4.902 -12.643 1.00 81.88 174 GLY A C 1
ATOM 1389 O O . GLY A 1 174 ? 0.897 -4.999 -13.667 1.00 81.88 174 GLY A O 1
ATOM 1390 N N . GLU A 1 175 ? 0.130 -3.753 -11.964 1.00 75.69 175 GLU A N 1
ATOM 1391 C CA . GLU A 1 175 ? 0.727 -2.478 -12.413 1.00 75.69 175 GLU A CA 1
ATOM 1392 C C . GLU A 1 175 ? 2.265 -2.499 -12.452 1.00 75.69 175 GLU A C 1
ATOM 1394 O O . GLU A 1 175 ? 2.886 -1.730 -13.182 1.00 75.69 175 GLU A O 1
ATOM 1399 N N . ILE A 1 176 ? 2.892 -3.385 -11.676 1.00 83.62 176 ILE A N 1
ATOM 1400 C CA . ILE A 1 176 ? 4.348 -3.501 -11.561 1.00 83.62 176 ILE A CA 1
ATOM 1401 C C . ILE A 1 176 ? 4.913 -4.769 -12.197 1.00 83.62 176 ILE A C 1
ATOM 1403 O O . ILE A 1 176 ? 6.129 -4.971 -12.144 1.00 83.62 176 ILE A O 1
ATOM 1407 N N . MET A 1 177 ? 4.071 -5.594 -12.828 1.00 83.31 177 MET A N 1
ATOM 1408 C CA . MET A 1 177 ? 4.478 -6.869 -13.419 1.00 83.31 177 MET A CA 1
ATOM 1409 C C . MET A 1 177 ? 5.684 -6.756 -14.349 1.00 83.31 177 MET A C 1
ATOM 1411 O O . MET A 1 177 ? 6.601 -7.547 -14.157 1.00 83.31 177 MET A O 1
ATOM 1415 N N . PRO A 1 178 ? 5.796 -5.757 -15.249 1.00 81.69 178 PRO A N 1
ATOM 1416 C CA . PRO A 1 178 ? 6.969 -5.652 -16.118 1.00 81.69 178 PRO A CA 1
ATOM 1417 C C . PRO A 1 178 ? 8.294 -5.546 -15.343 1.00 81.69 178 PRO A C 1
ATOM 1419 O O . PRO A 1 178 ? 9.305 -6.121 -15.738 1.00 81.69 178 PRO A O 1
ATOM 1422 N N . VAL A 1 179 ? 8.295 -4.840 -14.206 1.00 84.31 179 VAL A N 1
ATOM 1423 C CA . VAL A 1 179 ? 9.486 -4.694 -13.350 1.00 84.31 179 VAL A CA 1
ATOM 1424 C C . VAL A 1 179 ? 9.731 -5.955 -12.522 1.00 84.31 179 VAL A C 1
ATOM 1426 O O . VAL A 1 179 ? 10.881 -6.344 -12.314 1.00 84.31 179 VAL A O 1
ATOM 1429 N N . VAL A 1 180 ? 8.663 -6.598 -12.044 1.00 80.75 180 VAL A N 1
ATOM 1430 C CA . VAL A 1 180 ? 8.746 -7.844 -11.270 1.00 80.75 180 VAL A CA 1
ATOM 1431 C C . VAL A 1 180 ? 9.271 -8.981 -12.148 1.00 80.75 180 VAL A C 1
ATOM 1433 O O . VAL A 1 180 ? 10.208 -9.664 -11.747 1.00 80.75 180 VAL A O 1
ATOM 1436 N N . GLU A 1 181 ? 8.745 -9.138 -13.363 1.00 83.62 181 GLU A N 1
ATOM 1437 C CA . GLU A 1 181 ? 9.222 -10.102 -14.359 1.00 83.62 181 GLU A CA 1
ATOM 1438 C C . GLU A 1 181 ? 10.696 -9.879 -14.680 1.00 83.62 181 GLU A C 1
ATOM 1440 O O . GLU A 1 181 ? 11.485 -10.814 -14.584 1.00 83.62 181 GLU A O 1
ATOM 1445 N N . PHE A 1 182 ? 11.093 -8.635 -14.963 1.00 83.25 182 PHE A N 1
ATOM 1446 C CA . PHE A 1 182 ? 12.497 -8.297 -15.181 1.00 83.25 182 PHE A CA 1
ATOM 1447 C C . PHE A 1 182 ? 13.379 -8.677 -13.985 1.00 83.25 182 PHE A C 1
ATOM 1449 O O . PHE A 1 182 ? 14.432 -9.281 -14.160 1.00 83.25 182 PHE A O 1
ATOM 1456 N N . SER A 1 183 ? 12.934 -8.381 -12.762 1.00 77.19 183 SER A N 1
ATOM 1457 C CA . SER A 1 183 ? 13.689 -8.697 -11.542 1.00 77.19 183 SER A CA 1
ATOM 1458 C C . SER A 1 183 ? 13.804 -10.202 -11.279 1.00 77.19 183 SER A C 1
ATOM 1460 O O . SER A 1 183 ? 14.759 -10.622 -10.640 1.00 77.19 183 SER A O 1
ATOM 1462 N N . MET A 1 184 ? 12.844 -11.007 -11.750 1.00 77.44 184 MET A N 1
ATOM 1463 C CA . MET A 1 184 ? 12.877 -12.474 -11.665 1.00 77.44 184 MET A CA 1
ATOM 1464 C C . MET A 1 184 ? 13.699 -13.133 -12.784 1.00 77.44 184 MET A C 1
ATOM 1466 O O . MET A 1 184 ? 14.027 -14.312 -12.672 1.00 77.44 184 MET A O 1
ATOM 1470 N N . MET A 1 185 ? 14.004 -12.403 -13.861 1.00 70.56 185 MET A N 1
ATOM 1471 C CA . MET A 1 185 ? 14.875 -12.864 -14.951 1.00 70.56 185 MET A CA 1
ATOM 1472 C C . MET A 1 185 ? 16.372 -12.639 -14.671 1.00 70.56 185 MET A C 1
ATOM 1474 O O . MET A 1 185 ? 17.202 -13.165 -15.416 1.00 70.56 185 MET A O 1
ATOM 1478 N N . LEU A 1 186 ? 16.708 -11.880 -13.620 1.00 58.72 186 LEU A N 1
ATOM 1479 C CA . LEU A 1 186 ? 18.069 -11.643 -13.119 1.00 58.72 186 LEU A CA 1
ATOM 1480 C C . LEU A 1 186 ? 18.471 -12.672 -12.053 1.00 58.72 186 LEU A C 1
ATOM 1482 O O . LEU A 1 186 ? 19.661 -13.064 -12.059 1.00 58.72 186 LEU A O 1
#

Sequence (186 aa):
MVCLIHPGTELVERMKECLTHLPEPTPCLEDYLDTSGLSVLFPRVEIYIIHERPVDMLERPPVDEYYVHIGKLNQLLVLSQQLEDDVCHLGSHKYVAHQLSVLYKVLSYFSGCLSLDILKREIEANFKSVKSAVATNEGSRQEPLLPTHLLTWLLDLTQTIITTVSTFPEELIGEIMPVVEFSMML

Solvent-accessible surface area (backbone atoms only — not comparable to full-atom values): 10905 Å² total; per-residue (Å²): 138,82,82,78,74,54,74,66,58,62,50,51,53,52,52,51,57,59,37,73,75,50,71,85,79,60,61,54,70,65,58,45,29,56,77,70,49,45,34,71,48,39,46,68,58,51,48,22,68,77,66,76,42,90,73,88,71,94,66,84,51,54,54,74,50,32,62,60,49,53,51,48,54,50,49,47,40,52,46,28,53,50,52,44,50,45,73,73,70,48,88,49,38,64,56,48,55,57,54,52,51,54,45,50,58,52,56,64,70,52,73,87,25,66,73,57,54,51,52,51,51,52,46,66,73,44,46,63,59,49,42,58,49,31,54,75,60,95,84,63,91,67,66,31,56,68,57,67,72,60,46,53,50,48,45,54,49,26,52,50,50,41,51,53,62,75,64,63,44,66,74,78,36,60,83,35,39,75,60,51,53,54,64,72,76,108

Foldseek 3Di:
DDPPPPPLVVVQVVLQVVQVPDDPPRDDPLRVCVVLVVCQQCVQNNVCVVPVDGDDDPDDRLNVCQVVLVVLLVVLLVLLVVLLCCLVPPQACLCNLVSLVVNLVSLVVLPPPPLSVVLNVVCVVCSVVSNVQNDDDPPDPHHRHHDPVVSVVSNVSSVSSNVVSVVCDCSSCVSNVSVVVSVVVD